Protein AF-A0A351BJ61-F1 (afdb_monomer_lite)

pLDDT: mean 75.59, std 21.4, range [28.69, 97.38]

Foldseek 3Di:
DDDDDDDDDDDDDDDDDDDDDDDDDDDDDDDDDDDDDDDQDPVNVVVVVVVVVVVVVVVVVLVVLVVVLVVQLVVCVVVVNNVSSVVSVCCNVDVPPPDLVLLQVLLCVVVVLCVVVVHDLVRLCVQLVHPDSVVSVCSNRSVDQDDLSNQQSVLVVRVVPHSLVSSLVSCCSRPVPVNVVVVVVPSVVD

Radius of gyration: 35.5 Å; chains: 1; bounding box: 108×84×50 Å

Structure (mmCIF, N/CA/C/O backbone):
data_AF-A0A351BJ61-F1
#
_entry.id   AF-A0A351BJ61-F1
#
loop_
_atom_site.group_PDB
_atom_site.id
_atom_site.type_symbol
_atom_site.label_atom_id
_atom_site.label_alt_id
_atom_site.label_comp_id
_atom_site.label_asym_id
_atom_site.label_entity_id
_atom_site.label_seq_id
_atom_site.pdbx_PDB_ins_code
_atom_site.Cartn_x
_atom_site.Cartn_y
_atom_site.Cartn_z
_atom_site.occupancy
_atom_site.B_iso_or_equiv
_atom_site.auth_seq_id
_atom_site.auth_comp_id
_atom_site.auth_asym_id
_atom_site.auth_atom_id
_atom_site.pdbx_PDB_model_num
ATOM 1 N N . MET A 1 1 ? 50.911 61.130 20.404 1.00 42.75 1 MET A N 1
ATOM 2 C CA . MET A 1 1 ? 51.548 60.152 21.311 1.00 42.75 1 MET A CA 1
ATOM 3 C C . MET A 1 1 ? 51.398 58.790 20.644 1.00 42.75 1 MET A C 1
ATOM 5 O O . MET A 1 1 ? 50.319 58.230 20.686 1.00 42.75 1 MET A O 1
ATOM 9 N N . SER A 1 2 ? 52.230 58.484 19.650 1.00 42.75 2 SER A N 1
ATOM 10 C CA . SER A 1 2 ? 53.582 57.895 19.735 1.00 42.75 2 SER A CA 1
ATOM 11 C C . SER A 1 2 ? 53.528 56.360 19.737 1.00 42.75 2 SER A C 1
ATOM 13 O O . SER A 1 2 ? 52.971 55.738 20.630 1.00 42.75 2 SER A O 1
ATOM 15 N N . THR A 1 3 ? 54.076 55.829 18.647 1.00 43.81 3 THR A N 1
ATOM 16 C CA . THR A 1 3 ? 54.194 54.461 18.107 1.00 43.81 3 THR A CA 1
ATOM 17 C C . THR A 1 3 ? 55.086 53.495 18.937 1.00 43.81 3 THR A C 1
ATOM 19 O O . THR A 1 3 ? 55.643 53.929 19.942 1.00 43.81 3 THR A O 1
ATOM 22 N N . PRO A 1 4 ? 55.195 52.192 18.554 1.00 67.00 4 PRO A N 1
ATOM 23 C CA . PRO A 1 4 ? 55.513 51.030 19.405 1.00 67.00 4 PRO A CA 1
ATOM 24 C C . PRO A 1 4 ? 57.029 50.752 19.509 1.00 67.00 4 PRO A C 1
ATOM 26 O O . PRO A 1 4 ? 57.828 51.618 19.156 1.00 67.00 4 PRO A O 1
ATOM 29 N N . PRO A 1 5 ? 57.460 49.539 19.927 1.00 54.03 5 PRO A N 1
ATOM 30 C CA . PRO A 1 5 ? 58.150 48.723 18.919 1.00 54.03 5 PRO A CA 1
ATOM 31 C C . PRO A 1 5 ? 57.991 47.192 19.020 1.00 54.03 5 PRO A C 1
ATOM 33 O O . PRO A 1 5 ? 57.540 46.615 20.005 1.00 54.03 5 PRO A O 1
ATOM 36 N N . ALA A 1 6 ? 58.419 46.578 17.918 1.00 40.06 6 ALA A N 1
ATOM 37 C CA . ALA A 1 6 ? 58.573 45.162 17.620 1.00 40.06 6 ALA A CA 1
ATOM 38 C C . ALA A 1 6 ? 59.841 44.518 18.223 1.00 40.06 6 ALA A C 1
ATOM 40 O O . ALA A 1 6 ? 60.817 45.203 18.524 1.00 40.06 6 ALA A O 1
ATOM 41 N N . SER A 1 7 ? 59.890 43.183 18.232 1.00 44.41 7 SER A N 1
ATOM 42 C CA . SER A 1 7 ? 61.130 42.390 18.140 1.00 44.41 7 SER A CA 1
ATOM 43 C C . SER A 1 7 ? 60.835 41.139 17.288 1.00 44.41 7 SER A C 1
ATOM 45 O O . SER A 1 7 ? 59.888 40.406 17.542 1.00 44.41 7 SER A O 1
ATOM 47 N N . SER A 1 8 ? 61.362 41.071 16.058 1.00 42.25 8 SER A N 1
ATOM 48 C CA . SER A 1 8 ? 62.658 40.477 15.665 1.00 42.25 8 SER A CA 1
ATOM 49 C C . SER A 1 8 ? 62.673 38.949 15.864 1.00 42.25 8 SER A C 1
ATOM 51 O O . SER A 1 8 ? 62.509 38.477 16.975 1.00 42.25 8 SER A O 1
ATOM 53 N N . GLY A 1 9 ? 62.834 38.072 14.871 1.00 31.59 9 GLY A N 1
ATOM 54 C CA . GLY A 1 9 ? 63.484 38.222 13.573 1.00 31.59 9 GLY A CA 1
ATOM 55 C C . GLY A 1 9 ? 64.785 37.404 13.508 1.00 31.59 9 GLY A C 1
ATOM 56 O O . GLY A 1 9 ? 65.841 37.911 13.853 1.00 31.59 9 GLY A O 1
ATOM 57 N N . ARG A 1 10 ? 64.694 36.186 12.941 1.00 33.16 10 ARG A N 1
ATOM 58 C CA . ARG A 1 10 ? 65.756 35.374 12.280 1.00 33.16 10 ARG A CA 1
ATOM 59 C C . ARG A 1 10 ? 66.904 34.772 13.120 1.00 33.16 10 ARG A C 1
ATOM 61 O O . ARG A 1 10 ? 67.729 35.490 13.675 1.00 33.16 10 ARG A O 1
ATOM 68 N N . ARG A 1 11 ? 67.105 33.452 12.944 1.00 38.22 11 ARG A N 1
ATOM 69 C CA . ARG A 1 11 ? 68.237 32.760 12.242 1.00 38.22 11 ARG A CA 1
ATOM 70 C C . ARG A 1 11 ? 68.184 31.252 12.601 1.00 38.22 11 ARG A C 1
ATOM 72 O O . ARG A 1 11 ? 68.104 30.943 13.775 1.00 38.22 11 ARG A O 1
ATOM 79 N N . LYS A 1 12 ? 67.945 30.290 11.693 1.00 32.72 12 LYS A N 1
ATOM 80 C CA . LYS A 1 12 ? 68.686 29.744 10.522 1.00 32.72 12 LYS A CA 1
ATOM 81 C C . LYS A 1 12 ? 69.725 28.653 10.889 1.00 32.72 12 LYS A C 1
ATOM 83 O O . LYS A 1 12 ? 70.671 28.963 11.594 1.00 32.72 12 LYS A O 1
ATOM 88 N N . ALA A 1 13 ? 69.566 27.485 10.233 1.00 28.81 13 ALA A N 1
ATOM 89 C CA . ALA A 1 13 ? 70.542 26.429 9.869 1.00 28.81 13 ALA A CA 1
ATOM 90 C C . ALA A 1 13 ? 71.178 25.604 11.013 1.00 28.81 13 ALA A C 1
ATOM 92 O O . ALA A 1 13 ? 71.688 26.164 11.967 1.00 28.81 13 ALA A O 1
ATOM 93 N N . ALA A 1 14 ? 71.033 24.274 11.055 1.00 29.16 14 ALA A N 1
ATOM 94 C CA . ALA A 1 14 ? 71.563 23.209 10.181 1.00 29.16 14 ALA A CA 1
ATOM 95 C C . ALA A 1 14 ? 72.967 22.712 10.588 1.00 29.16 14 ALA A C 1
ATOM 97 O O . ALA A 1 14 ? 73.879 23.504 10.769 1.00 29.16 14 ALA A O 1
ATOM 98 N N . ALA A 1 15 ? 73.082 21.377 10.610 1.00 29.73 15 ALA A N 1
ATOM 99 C CA . ALA A 1 15 ? 74.282 20.550 10.443 1.00 29.73 15 ALA A CA 1
ATOM 100 C C . ALA A 1 15 ? 75.413 20.626 11.499 1.00 29.73 15 ALA A C 1
ATOM 102 O O . ALA A 1 15 ? 76.226 21.537 11.500 1.00 29.73 15 ALA A O 1
ATOM 103 N N . GLY A 1 16 ? 75.533 19.548 12.285 1.00 28.69 16 GLY A N 1
ATOM 104 C CA . GLY A 1 16 ? 76.551 18.514 12.040 1.00 28.69 16 GLY A CA 1
ATOM 105 C C . GLY A 1 16 ? 77.975 18.684 12.604 1.00 28.69 16 GLY A C 1
ATOM 106 O O . GLY A 1 16 ? 78.634 19.686 12.363 1.00 28.69 16 GLY A O 1
ATOM 107 N N . SER A 1 17 ? 78.476 17.561 13.154 1.00 29.88 17 SER A N 1
ATOM 108 C CA . SER A 1 17 ? 79.890 17.196 13.419 1.00 29.88 17 SER A CA 1
ATOM 109 C C . SER A 1 17 ? 80.533 17.885 14.628 1.00 29.88 17 SER A C 1
ATOM 111 O O . SER A 1 17 ? 80.384 19.081 14.804 1.00 29.88 17 SER A O 1
ATOM 113 N N . GLY A 1 18 ? 81.285 17.266 15.537 1.00 30.00 18 GLY A N 1
ATOM 114 C CA . GLY A 1 18 ? 81.963 15.973 15.738 1.00 30.00 18 GLY A CA 1
ATOM 115 C C . GLY A 1 18 ? 82.747 16.162 17.069 1.00 30.00 18 GLY A C 1
ATOM 116 O O . GLY A 1 18 ? 82.717 17.249 17.632 1.00 30.00 18 GLY A O 1
ATOM 117 N N . ARG A 1 19 ? 83.510 15.268 17.694 1.00 32.75 19 ARG A N 1
ATOM 118 C CA . ARG A 1 19 ? 84.238 14.063 17.302 1.00 32.75 19 ARG A CA 1
ATOM 119 C C . ARG A 1 19 ? 84.975 13.597 18.573 1.00 32.75 19 ARG A C 1
ATOM 121 O O . ARG A 1 19 ? 85.552 14.454 19.232 1.00 32.75 19 ARG A O 1
ATOM 128 N N . SER A 1 20 ? 85.034 12.298 18.874 1.00 34.81 20 SER A N 1
ATOM 129 C CA . SER A 1 20 ? 86.220 11.610 19.439 1.00 34.81 20 SER A CA 1
ATOM 130 C C . SER A 1 20 ? 85.849 10.186 19.878 1.00 34.81 20 SER A C 1
ATOM 132 O O . SER A 1 20 ? 84.807 10.026 20.493 1.00 34.81 20 SER A O 1
ATOM 134 N N . ASN A 1 21 ? 86.647 9.127 19.769 1.00 32.38 21 ASN A N 1
ATOM 135 C CA . ASN A 1 21 ? 87.597 8.575 18.798 1.00 32.38 21 ASN A CA 1
ATOM 136 C C . ASN A 1 21 ? 88.024 7.222 19.420 1.00 32.38 21 ASN A C 1
ATOM 138 O O . ASN A 1 21 ? 87.979 7.087 20.641 1.00 32.38 21 ASN A O 1
ATOM 142 N N . SER A 1 22 ? 88.555 6.306 18.599 1.00 34.50 22 SER A N 1
ATOM 143 C CA . SER A 1 22 ? 89.276 5.073 18.986 1.00 34.50 22 SER A CA 1
ATOM 144 C C . SER A 1 22 ? 88.389 3.849 19.270 1.00 34.50 22 SER A C 1
ATOM 146 O O . SER A 1 22 ? 87.415 3.953 19.994 1.00 34.50 22 SER A O 1
ATOM 148 N N . ARG A 1 23 ? 88.653 2.620 18.816 1.00 31.55 23 ARG A N 1
ATOM 149 C CA . ARG A 1 23 ? 89.561 2.006 17.828 1.00 31.55 23 ARG A CA 1
ATOM 150 C C . ARG A 1 23 ? 89.196 0.507 17.874 1.00 31.55 23 ARG A C 1
ATOM 152 O O . ARG A 1 23 ? 89.264 -0.071 18.944 1.00 31.55 23 ARG A O 1
ATOM 159 N N . LYS A 1 24 ? 88.850 -0.079 16.719 1.00 33.59 24 LYS A N 1
ATOM 160 C CA . LYS A 1 24 ? 89.190 -1.448 16.262 1.00 33.59 24 LYS A CA 1
ATOM 161 C C . LYS A 1 24 ? 88.941 -2.640 17.219 1.00 33.59 24 LYS A C 1
ATOM 163 O O . LYS A 1 24 ? 89.706 -2.804 18.152 1.00 33.59 24 LYS A O 1
ATOM 168 N N . THR A 1 25 ? 88.004 -3.529 16.865 1.00 30.86 25 THR A N 1
ATOM 169 C CA . THR A 1 25 ? 88.211 -4.929 16.390 1.00 30.86 25 THR A CA 1
ATOM 170 C C . THR A 1 25 ? 86.889 -5.707 16.457 1.00 30.86 25 THR A C 1
ATOM 172 O O . THR A 1 25 ? 86.235 -5.707 17.492 1.00 30.86 25 THR A O 1
ATOM 175 N N . VAL A 1 26 ? 86.524 -6.371 15.358 1.00 37.72 26 VAL A N 1
ATOM 176 C CA . VAL A 1 26 ? 85.459 -7.396 15.270 1.00 37.72 26 VAL A CA 1
ATOM 177 C C . VAL A 1 26 ? 85.911 -8.646 16.051 1.00 37.72 26 VAL A C 1
ATOM 179 O O . VAL A 1 26 ? 87.122 -8.887 16.106 1.00 37.72 26 VAL A O 1
ATOM 182 N N . PRO A 1 27 ? 84.996 -9.421 16.658 1.00 42.19 27 PRO A N 1
ATOM 183 C CA . PRO A 1 27 ? 84.511 -10.628 15.973 1.00 42.19 27 PRO A CA 1
ATOM 184 C C . PRO A 1 27 ? 82.986 -10.842 16.073 1.00 42.19 27 PRO A C 1
ATOM 186 O O . PRO A 1 27 ? 82.315 -10.270 16.926 1.00 42.19 27 PRO A O 1
ATOM 189 N N . ASP A 1 28 ? 82.477 -11.648 15.139 1.00 45.62 28 ASP A N 1
ATOM 190 C CA . ASP A 1 28 ? 81.089 -12.089 14.962 1.00 45.62 28 ASP A CA 1
ATOM 191 C C . ASP A 1 28 ? 80.399 -12.600 16.238 1.00 45.62 28 ASP A C 1
ATOM 193 O O . ASP A 1 28 ? 80.912 -13.514 16.881 1.00 45.62 28 ASP A O 1
ATOM 197 N N . GLU A 1 29 ? 79.177 -12.121 16.514 1.00 34.75 29 GLU A N 1
ATOM 198 C CA . GLU A 1 29 ? 78.181 -12.874 17.293 1.00 34.75 29 GLU A CA 1
ATOM 199 C C . GLU A 1 29 ? 76.728 -12.435 16.975 1.00 34.75 29 GLU A C 1
ATOM 201 O O . GLU A 1 29 ? 76.278 -11.348 17.323 1.00 34.75 29 GLU A O 1
ATOM 206 N N . VAL A 1 30 ? 76.048 -13.301 16.214 1.00 41.72 30 VAL A N 1
ATOM 207 C CA . VAL A 1 30 ? 74.609 -13.647 16.122 1.00 41.72 30 VAL A CA 1
ATOM 208 C C . VAL A 1 30 ? 73.532 -12.601 16.501 1.00 41.72 30 VAL A C 1
ATOM 210 O O . VAL A 1 30 ? 73.342 -12.229 17.655 1.00 41.72 30 VAL A O 1
ATOM 213 N N . ALA A 1 31 ? 72.703 -12.245 15.509 1.00 40.44 31 ALA A N 1
ATOM 214 C CA . ALA A 1 31 ? 71.472 -11.457 15.646 1.00 40.44 31 ALA A CA 1
ATOM 215 C C . ALA A 1 31 ? 70.294 -12.247 16.278 1.00 40.44 31 ALA A C 1
ATOM 217 O O . ALA A 1 31 ? 70.170 -13.448 16.028 1.00 40.44 31 ALA A O 1
ATOM 218 N N . PRO A 1 32 ? 69.369 -11.596 17.019 1.00 44.78 32 PRO A N 1
ATOM 219 C CA . PRO A 1 32 ? 68.154 -12.233 17.528 1.00 44.7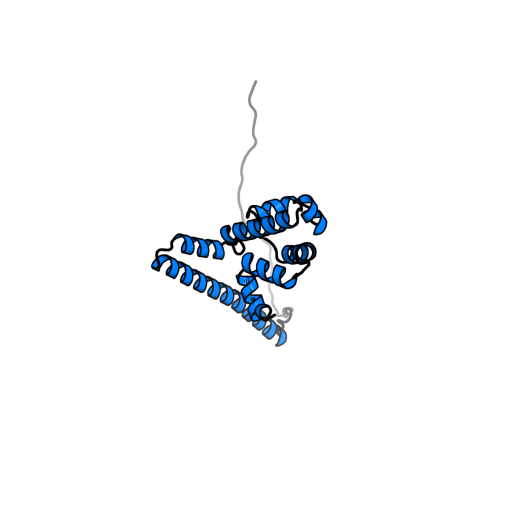8 32 PRO A CA 1
ATOM 220 C C . PRO A 1 32 ? 67.054 -12.320 16.452 1.00 44.78 32 PRO A C 1
ATOM 222 O O . PRO A 1 32 ? 66.824 -11.382 15.688 1.00 44.78 32 PRO A O 1
ATOM 225 N N . ALA A 1 33 ? 66.374 -13.467 16.403 1.00 39.88 33 ALA A N 1
ATOM 226 C CA . ALA A 1 33 ? 65.361 -13.829 15.413 1.00 39.88 33 ALA A CA 1
ATOM 227 C C . ALA A 1 33 ? 64.023 -13.072 15.569 1.00 39.88 33 ALA A C 1
ATOM 229 O O . ALA A 1 33 ? 63.528 -12.858 16.675 1.00 39.88 33 ALA A O 1
ATOM 230 N N . ALA A 1 34 ? 63.428 -12.717 14.425 1.00 46.19 34 ALA A N 1
ATOM 231 C CA . ALA A 1 34 ? 62.073 -12.184 14.257 1.00 46.19 34 ALA A CA 1
ATOM 232 C C . ALA A 1 34 ? 60.983 -13.268 14.481 1.00 46.19 34 ALA A C 1
ATOM 234 O O . ALA A 1 34 ? 61.283 -14.455 14.338 1.00 46.19 34 ALA A O 1
ATOM 235 N N . PRO A 1 35 ? 59.721 -12.904 14.805 1.00 55.72 35 PRO A N 1
ATOM 236 C CA . PRO A 1 35 ? 58.651 -13.880 15.034 1.00 55.72 35 PRO A CA 1
ATOM 237 C C . PRO A 1 35 ? 58.227 -14.598 13.734 1.00 55.72 35 PRO A C 1
ATOM 239 O O . PRO A 1 35 ? 58.355 -14.024 12.649 1.00 55.72 35 PRO A O 1
ATOM 242 N N . PRO A 1 36 ? 57.712 -15.842 13.815 1.00 50.78 36 PRO A N 1
ATOM 243 C CA . PRO A 1 36 ? 57.443 -16.666 12.642 1.00 50.78 36 PRO A CA 1
ATOM 244 C C . PRO A 1 36 ? 56.204 -16.192 11.875 1.00 50.78 36 PRO A C 1
ATOM 246 O O . PRO A 1 36 ? 55.119 -16.014 12.434 1.00 50.78 36 PRO A O 1
ATOM 249 N N . VAL A 1 37 ? 56.368 -16.047 10.562 1.00 56.50 37 VAL A N 1
ATOM 250 C CA . VAL A 1 37 ? 55.280 -15.897 9.593 1.00 56.50 37 VAL A CA 1
ATOM 251 C C . VAL A 1 37 ? 54.475 -17.198 9.613 1.00 56.50 37 VAL A C 1
ATOM 253 O O . VAL A 1 37 ? 54.964 -18.236 9.181 1.00 56.50 37 VAL A O 1
ATOM 256 N N . SER A 1 38 ? 53.270 -17.163 10.180 1.00 55.88 38 SER A N 1
ATOM 257 C CA . SER A 1 38 ? 52.358 -18.310 10.162 1.00 55.88 38 SER A CA 1
ATOM 258 C C . SER A 1 38 ? 51.722 -18.409 8.778 1.00 55.88 38 SER A C 1
ATOM 260 O O . SER A 1 38 ? 51.092 -17.455 8.319 1.00 55.88 38 SER A O 1
ATOM 262 N N . GLU A 1 39 ? 51.918 -19.538 8.099 1.00 60.62 39 GLU A N 1
ATOM 263 C CA . GLU A 1 39 ? 51.254 -19.832 6.829 1.00 60.62 39 GLU A CA 1
ATOM 264 C C . GLU A 1 39 ? 49.731 -19.877 7.041 1.00 60.62 39 GLU A C 1
ATOM 266 O O . GLU A 1 39 ? 49.270 -20.470 8.022 1.00 60.62 39 GLU A O 1
ATOM 271 N N . PRO A 1 40 ? 48.928 -19.245 6.166 1.00 62.44 40 PRO A N 1
ATOM 272 C CA . PRO A 1 40 ? 47.480 -19.244 6.313 1.00 62.44 40 PRO A CA 1
ATOM 273 C C . PRO A 1 40 ? 46.953 -20.675 6.193 1.00 62.44 40 PRO A C 1
ATOM 275 O O . PRO A 1 40 ? 47.213 -21.367 5.207 1.00 62.44 40 PRO A O 1
ATOM 278 N N . GLY A 1 41 ? 46.205 -21.123 7.201 1.00 77.25 41 GLY A N 1
ATOM 279 C CA . GLY A 1 41 ? 45.623 -22.459 7.201 1.00 77.25 41 GLY A CA 1
ATOM 280 C C . GLY A 1 41 ? 44.565 -22.612 6.107 1.00 77.25 41 GLY A C 1
ATOM 281 O O . GLY A 1 41 ? 43.996 -21.637 5.615 1.00 77.25 41 GLY A O 1
ATOM 282 N N . ILE A 1 42 ? 44.224 -23.857 5.765 1.00 74.62 42 ILE A N 1
ATOM 283 C CA . ILE A 1 42 ? 43.174 -24.186 4.780 1.00 74.62 42 ILE A CA 1
ATOM 284 C C . ILE A 1 42 ? 41.860 -23.448 5.100 1.00 74.62 42 ILE A C 1
ATOM 286 O O . ILE A 1 42 ? 41.167 -22.979 4.202 1.00 74.62 42 ILE A O 1
ATOM 290 N N . VAL A 1 43 ? 41.542 -23.276 6.385 1.00 74.19 43 VAL A N 1
ATOM 291 C CA . VAL A 1 43 ? 40.353 -22.543 6.846 1.00 74.19 43 VAL A CA 1
ATOM 292 C C . VAL A 1 43 ? 40.433 -21.045 6.524 1.00 74.19 43 VAL A C 1
ATOM 294 O O . VAL A 1 43 ? 39.427 -20.458 6.121 1.00 74.19 43 VAL A O 1
ATOM 297 N N . ASP A 1 44 ? 41.611 -20.429 6.631 1.00 78.88 44 ASP A N 1
ATOM 298 C CA . ASP A 1 44 ? 41.821 -19.017 6.289 1.00 78.88 44 ASP A CA 1
ATOM 299 C C . ASP A 1 44 ? 41.757 -18.799 4.778 1.00 78.88 44 ASP A C 1
ATOM 301 O O . ASP A 1 44 ? 41.173 -17.821 4.308 1.00 78.88 44 ASP A O 1
ATOM 305 N N . GLN A 1 45 ? 42.266 -19.757 4.002 1.00 77.62 45 GLN A N 1
ATOM 306 C CA . GLN A 1 45 ? 42.159 -19.741 2.547 1.00 77.62 45 GLN A CA 1
ATOM 307 C C . GLN A 1 45 ? 40.709 -19.914 2.079 1.00 77.62 45 GLN A C 1
ATOM 309 O O . GLN A 1 45 ? 40.260 -19.181 1.198 1.00 77.62 45 GLN A O 1
ATOM 314 N N . VAL A 1 46 ? 39.950 -20.823 2.697 1.00 77.12 46 VAL A N 1
ATOM 315 C CA . VAL A 1 46 ? 38.520 -21.018 2.410 1.00 77.12 46 VAL A CA 1
ATOM 316 C C . VAL A 1 46 ? 37.711 -19.782 2.808 1.00 77.12 46 VAL A C 1
ATOM 318 O O . VAL A 1 46 ? 36.860 -19.343 2.037 1.00 77.12 46 VAL A O 1
ATOM 321 N N . ARG A 1 47 ? 38.009 -19.150 3.952 1.00 79.94 47 ARG A N 1
ATOM 322 C CA . ARG A 1 47 ? 37.386 -17.882 4.371 1.00 79.94 47 ARG A CA 1
ATOM 323 C C . ARG A 1 47 ? 37.703 -16.744 3.401 1.00 79.94 47 ARG A C 1
ATOM 325 O O . ARG A 1 47 ? 36.805 -15.983 3.046 1.00 79.94 47 ARG A O 1
ATOM 332 N N . ALA A 1 48 ? 38.947 -16.645 2.938 1.00 78.19 48 ALA A N 1
ATOM 333 C CA . ALA A 1 48 ? 39.349 -15.662 1.938 1.00 78.19 48 ALA A CA 1
ATOM 334 C C . ALA A 1 48 ? 38.668 -15.916 0.582 1.00 78.19 48 ALA A C 1
ATOM 336 O O . ALA A 1 48 ? 38.232 -14.970 -0.075 1.00 78.19 48 ALA A O 1
ATOM 337 N N . MET A 1 49 ? 38.516 -17.181 0.174 1.00 73.88 49 MET A N 1
ATOM 338 C CA . MET A 1 49 ? 37.770 -17.542 -1.034 1.00 73.88 49 MET A CA 1
ATOM 339 C C . MET A 1 49 ? 36.281 -17.217 -0.908 1.00 73.88 49 MET A C 1
ATOM 341 O O . MET A 1 49 ? 35.700 -16.678 -1.847 1.00 73.88 49 MET A O 1
ATOM 345 N N . ALA A 1 50 ? 35.676 -17.496 0.247 1.00 73.00 50 ALA A N 1
ATOM 346 C CA . ALA A 1 50 ? 34.281 -17.174 0.522 1.00 73.00 50 ALA A CA 1
ATOM 347 C C . ALA A 1 50 ? 34.040 -15.658 0.504 1.00 73.00 50 ALA A C 1
ATOM 349 O O . ALA A 1 50 ? 33.080 -15.209 -0.115 1.00 73.00 50 ALA A O 1
ATOM 350 N N . GLY A 1 51 ? 34.941 -14.865 1.095 1.00 67.69 51 GLY A N 1
ATOM 351 C CA . GLY A 1 51 ? 34.887 -13.401 1.025 1.00 67.69 51 GLY A CA 1
ATOM 352 C C . GLY A 1 51 ? 34.932 -12.888 -0.417 1.00 67.69 51 GLY A C 1
ATOM 353 O O . GLY A 1 51 ? 34.083 -12.099 -0.816 1.00 67.69 51 GLY A O 1
ATOM 354 N N . ARG A 1 52 ? 35.842 -13.425 -1.241 1.00 68.06 52 ARG A N 1
ATOM 355 C CA . ARG A 1 52 ? 35.943 -13.055 -2.664 1.00 68.06 52 ARG A CA 1
ATOM 356 C C . ARG A 1 52 ? 34.718 -13.469 -3.481 1.00 68.06 52 ARG A C 1
ATOM 358 O O . ARG A 1 52 ? 34.300 -12.721 -4.356 1.00 68.06 52 ARG A O 1
ATOM 365 N N . LEU A 1 53 ? 34.136 -14.637 -3.209 1.00 54.88 53 LEU A N 1
ATOM 366 C CA . LEU A 1 53 ? 32.897 -15.092 -3.854 1.00 54.88 53 LEU A CA 1
ATOM 367 C C . LEU A 1 53 ? 31.694 -14.225 -3.464 1.00 54.88 53 LEU A C 1
ATOM 369 O O . LEU A 1 53 ? 30.862 -13.925 -4.316 1.00 54.88 53 LEU A O 1
ATOM 373 N N . LEU A 1 54 ? 31.619 -13.784 -2.208 1.00 62.62 54 LEU A N 1
ATOM 374 C CA . LEU A 1 54 ? 30.582 -12.865 -1.743 1.00 62.62 54 LEU A CA 1
ATOM 375 C C . LEU A 1 54 ? 30.741 -11.467 -2.366 1.00 62.62 54 LEU A C 1
ATOM 377 O O . LEU A 1 54 ? 29.743 -10.904 -2.819 1.00 62.62 54 LEU A O 1
ATOM 381 N N . ASP A 1 55 ? 31.969 -10.960 -2.506 1.00 59.47 55 ASP A N 1
ATOM 382 C CA . ASP A 1 55 ? 32.261 -9.703 -3.217 1.00 59.47 55 ASP A CA 1
ATOM 383 C C . ASP A 1 55 ? 31.954 -9.788 -4.722 1.00 59.47 55 ASP A C 1
ATOM 385 O O . ASP A 1 55 ? 31.420 -8.855 -5.323 1.00 59.47 55 ASP A O 1
ATOM 389 N N . LEU A 1 56 ? 32.224 -10.934 -5.350 1.00 55.50 56 LEU A N 1
ATOM 390 C CA . LEU A 1 56 ? 31.830 -11.194 -6.737 1.00 55.50 56 LEU A CA 1
ATOM 391 C C . LEU A 1 56 ? 30.307 -11.289 -6.889 1.00 55.50 56 LEU A C 1
ATOM 393 O O . LEU A 1 56 ? 29.773 -10.848 -7.908 1.00 55.50 56 LEU A O 1
ATOM 397 N N . SER A 1 57 ? 29.598 -11.822 -5.889 1.00 52.78 57 SER A N 1
ATOM 398 C CA . SER A 1 57 ? 28.133 -11.924 -5.898 1.00 52.78 57 SER A CA 1
ATOM 399 C C . SER A 1 57 ? 27.452 -10.556 -5.784 1.00 52.78 57 SER A C 1
ATOM 401 O O . SER A 1 57 ? 26.484 -10.283 -6.492 1.00 52.78 57 SER A O 1
ATOM 403 N N . SER A 1 58 ? 27.992 -9.648 -4.967 1.00 53.41 58 SER A N 1
ATOM 404 C CA . SER A 1 58 ? 27.453 -8.292 -4.843 1.00 53.41 58 SER A CA 1
ATOM 405 C C . SER A 1 58 ? 27.701 -7.483 -6.122 1.00 53.41 58 SER A C 1
ATOM 407 O O . SER A 1 58 ? 26.788 -6.820 -6.616 1.00 53.41 58 SER A O 1
ATOM 409 N N . ALA A 1 59 ? 28.879 -7.625 -6.740 1.00 52.91 59 ALA A N 1
ATOM 410 C CA . ALA A 1 59 ? 29.198 -6.984 -8.015 1.00 52.91 59 ALA A CA 1
ATOM 411 C C . ALA A 1 59 ? 28.370 -7.531 -9.196 1.00 52.91 59 ALA A C 1
ATOM 413 O O . ALA A 1 59 ? 27.925 -6.755 -10.043 1.00 52.91 59 ALA A O 1
ATOM 414 N N . THR A 1 60 ? 28.106 -8.842 -9.252 1.00 55.12 60 THR A N 1
ATOM 415 C CA . THR A 1 60 ? 27.283 -9.449 -10.321 1.00 55.12 60 THR A CA 1
ATOM 416 C C . THR A 1 60 ? 25.804 -9.097 -10.202 1.00 55.12 60 THR A C 1
ATOM 418 O O . THR A 1 60 ? 25.163 -8.838 -11.221 1.00 55.12 60 THR A O 1
ATOM 421 N N . VAL A 1 61 ? 25.257 -9.001 -8.987 1.00 57.91 61 VAL A N 1
ATOM 422 C CA . VAL A 1 61 ? 23.869 -8.553 -8.777 1.00 57.91 61 VAL A CA 1
ATOM 423 C C . VAL A 1 61 ? 23.694 -7.082 -9.178 1.00 57.91 61 VAL A C 1
ATOM 425 O O . VAL A 1 61 ? 22.705 -6.730 -9.825 1.00 57.91 61 VAL A O 1
ATOM 428 N N . VAL A 1 62 ? 24.668 -6.223 -8.855 1.00 60.59 62 VAL A N 1
ATOM 429 C CA . VAL A 1 62 ? 24.652 -4.801 -9.241 1.00 60.59 62 VAL A CA 1
ATOM 430 C C . VAL A 1 62 ? 24.823 -4.630 -10.756 1.00 60.59 62 VAL A C 1
ATOM 432 O O . VAL A 1 62 ? 24.056 -3.891 -11.374 1.00 60.59 62 VAL A O 1
ATOM 435 N N . ALA A 1 63 ? 25.758 -5.355 -11.378 1.00 62.22 63 ALA A N 1
ATOM 436 C CA . ALA A 1 63 ? 25.960 -5.323 -12.828 1.00 62.22 63 ALA A CA 1
ATOM 437 C C . ALA A 1 63 ? 24.735 -5.846 -13.603 1.00 62.22 63 ALA A C 1
ATOM 439 O O . ALA A 1 63 ? 24.338 -5.252 -14.607 1.00 62.22 63 ALA A O 1
ATOM 440 N N . GLY A 1 64 ? 24.091 -6.909 -13.109 1.00 69.50 64 GLY A N 1
ATOM 441 C CA . GLY A 1 64 ? 22.870 -7.459 -13.700 1.00 69.50 64 GLY A CA 1
ATOM 442 C C . GLY A 1 64 ? 21.708 -6.464 -13.683 1.00 69.50 64 GLY A C 1
ATOM 443 O O . GLY A 1 64 ? 21.037 -6.280 -14.699 1.00 69.50 64 GLY A O 1
ATOM 444 N N . ARG A 1 65 ? 21.511 -5.751 -12.565 1.00 69.25 65 ARG A N 1
ATOM 445 C CA . ARG A 1 65 ? 20.489 -4.697 -12.476 1.00 69.25 65 ARG A CA 1
ATOM 446 C C . ARG A 1 65 ? 20.784 -3.511 -13.389 1.00 69.25 65 ARG A C 1
ATOM 448 O O . ARG A 1 65 ? 19.870 -3.040 -14.058 1.00 69.25 65 ARG A O 1
ATOM 455 N N . ALA A 1 66 ? 22.036 -3.060 -13.465 1.00 74.12 66 ALA A N 1
ATOM 456 C CA . ALA A 1 66 ? 22.416 -1.947 -14.336 1.00 74.12 66 ALA A CA 1
ATOM 457 C C . ALA A 1 66 ? 22.142 -2.253 -15.821 1.00 74.12 66 ALA A C 1
ATOM 459 O O . ALA A 1 66 ? 21.567 -1.424 -16.529 1.00 74.12 66 ALA A O 1
ATOM 460 N N . LEU A 1 67 ? 22.482 -3.464 -16.278 1.00 79.62 67 LEU A N 1
ATOM 461 C CA . LEU A 1 67 ? 22.193 -3.919 -17.642 1.00 79.62 67 LEU A CA 1
ATOM 462 C C . LEU A 1 67 ? 20.687 -4.014 -17.913 1.00 79.62 67 LEU A C 1
ATOM 464 O O . LEU A 1 67 ? 20.222 -3.610 -18.980 1.00 79.62 67 LEU A O 1
ATOM 468 N N . GLN A 1 68 ? 19.913 -4.504 -16.944 1.00 80.19 68 GLN A N 1
ATOM 469 C CA . GLN A 1 68 ? 18.463 -4.612 -17.077 1.00 80.19 68 GLN A CA 1
ATOM 470 C C . GLN A 1 68 ? 17.792 -3.233 -17.176 1.00 80.19 68 GLN A C 1
ATOM 472 O O . GLN A 1 68 ? 16.949 -3.034 -18.051 1.00 80.19 68 GLN A O 1
ATOM 477 N N . THR A 1 69 ? 18.195 -2.267 -16.344 1.00 85.25 69 THR A N 1
ATOM 478 C CA . THR A 1 69 ? 17.711 -0.879 -16.426 1.00 85.25 69 THR A CA 1
ATOM 479 C C . THR A 1 69 ? 18.056 -0.257 -17.776 1.00 85.25 69 THR A C 1
ATOM 481 O O . THR A 1 69 ? 17.175 0.293 -18.434 1.00 85.25 69 THR A O 1
ATOM 484 N N . ALA A 1 70 ? 19.307 -0.384 -18.231 1.00 85.69 70 ALA A N 1
ATOM 485 C CA . ALA A 1 70 ? 19.731 0.157 -19.521 1.00 85.69 70 ALA A CA 1
ATOM 486 C C . ALA A 1 70 ? 18.904 -0.419 -20.687 1.00 85.69 70 ALA A C 1
ATOM 488 O O . ALA A 1 70 ? 18.490 0.324 -21.577 1.00 85.69 70 ALA A O 1
ATOM 489 N N . GLY A 1 71 ? 18.597 -1.721 -20.647 1.00 88.75 71 GLY A N 1
ATOM 490 C CA . GLY A 1 71 ? 17.742 -2.374 -21.639 1.00 88.75 71 GLY A CA 1
ATOM 491 C C . GLY A 1 71 ? 16.310 -1.830 -21.664 1.00 88.75 71 GLY A C 1
ATOM 492 O O . GLY A 1 71 ? 15.764 -1.590 -22.740 1.00 88.75 71 GLY A O 1
ATOM 493 N N . LYS A 1 72 ? 15.704 -1.588 -20.495 1.00 86.69 72 LYS A N 1
ATOM 494 C CA . LYS A 1 72 ? 14.349 -1.021 -20.403 1.00 86.69 72 LYS A CA 1
ATOM 495 C C . LYS A 1 72 ? 14.282 0.432 -20.872 1.00 86.69 72 LYS A C 1
ATOM 497 O O . LYS A 1 72 ? 13.394 0.774 -21.645 1.00 86.69 72 LYS A O 1
ATOM 502 N N . VAL A 1 73 ? 15.244 1.259 -20.457 1.00 90.25 73 VAL A N 1
ATOM 503 C CA . VAL A 1 73 ? 15.359 2.661 -20.893 1.00 90.25 73 VAL A CA 1
ATOM 504 C C . VAL A 1 73 ? 15.528 2.733 -22.410 1.00 90.25 73 VAL A C 1
ATOM 506 O O . VAL A 1 73 ? 14.817 3.483 -23.074 1.00 90.25 73 VAL A O 1
ATOM 509 N N . GLY A 1 74 ? 16.423 1.914 -22.973 1.00 89.38 74 GLY A N 1
ATOM 510 C CA . GLY A 1 74 ? 16.642 1.852 -24.418 1.00 89.38 74 GLY A CA 1
ATOM 511 C C . GLY A 1 74 ? 15.380 1.468 -25.194 1.00 89.38 74 GLY A C 1
ATOM 512 O O . GLY A 1 74 ? 15.076 2.094 -26.207 1.00 89.38 74 GLY A O 1
ATOM 513 N N . ARG A 1 75 ? 14.612 0.492 -24.694 1.00 90.88 75 ARG A N 1
ATOM 514 C CA . ARG A 1 75 ? 13.346 0.068 -25.307 1.00 90.88 75 ARG A CA 1
ATOM 515 C C . ARG A 1 75 ? 12.285 1.171 -25.265 1.00 90.88 75 ARG A C 1
ATOM 517 O O . ARG A 1 75 ? 11.726 1.499 -26.305 1.00 90.88 75 ARG A O 1
ATOM 524 N N . ALA A 1 76 ? 12.075 1.791 -24.104 1.00 89.12 76 ALA A N 1
ATOM 525 C CA . ALA A 1 76 ? 11.101 2.871 -23.948 1.00 89.12 76 ALA A CA 1
ATOM 526 C C . ALA A 1 76 ? 11.411 4.071 -24.864 1.00 89.12 76 ALA A C 1
ATOM 528 O O . ALA A 1 76 ? 10.505 4.665 -25.443 1.00 89.12 76 ALA A O 1
ATOM 529 N N . LEU A 1 77 ? 12.692 4.400 -25.066 1.00 91.62 77 LEU A N 1
ATOM 530 C CA . LEU A 1 77 ? 13.096 5.445 -26.012 1.00 91.62 77 LEU A CA 1
ATOM 531 C C . LEU A 1 77 ? 12.849 5.052 -27.475 1.00 91.62 77 LEU A C 1
ATOM 533 O O . LEU A 1 77 ? 12.386 5.889 -28.246 1.00 91.62 77 LEU A O 1
ATOM 537 N N . GLN A 1 78 ? 13.125 3.800 -27.859 1.00 92.00 78 GLN A N 1
ATOM 538 C CA . GLN A 1 78 ? 12.840 3.303 -29.213 1.00 92.00 78 GLN A CA 1
ATOM 539 C C . GLN A 1 78 ? 11.339 3.295 -29.530 1.00 92.00 78 GLN A C 1
ATOM 541 O O . GLN A 1 78 ? 10.954 3.573 -30.661 1.00 92.00 78 GLN A O 1
ATOM 546 N N . GLU A 1 79 ? 10.501 3.013 -28.533 1.00 92.62 79 GLU A N 1
ATOM 547 C CA . GLU A 1 79 ? 9.039 2.992 -28.653 1.00 92.62 79 GLU A CA 1
ATOM 548 C C . GLU A 1 79 ? 8.409 4.400 -28.576 1.00 92.62 79 GLU A C 1
ATOM 550 O O . GLU A 1 79 ? 7.208 4.553 -28.780 1.00 92.62 79 GLU A O 1
ATOM 555 N N . GLY A 1 80 ? 9.206 5.452 -28.340 1.00 90.94 80 GLY A N 1
ATOM 556 C CA . GLY A 1 80 ? 8.715 6.833 -28.270 1.00 90.94 80 GLY A CA 1
ATOM 557 C C . GLY A 1 80 ? 8.055 7.198 -26.935 1.00 90.94 80 GLY A C 1
ATOM 558 O O . GLY A 1 80 ? 7.270 8.144 -26.879 1.00 90.94 80 GLY A O 1
ATOM 559 N N . HIS A 1 81 ? 8.392 6.488 -25.855 1.00 91.38 81 HIS A N 1
ATOM 560 C CA . HIS A 1 81 ? 7.895 6.697 -24.493 1.00 91.38 81 HIS A CA 1
ATOM 561 C C . HIS A 1 81 ? 8.973 7.321 -23.577 1.00 91.38 81 HIS A C 1
ATOM 563 O O . HIS A 1 81 ? 9.509 6.665 -22.678 1.00 91.38 81 HIS A O 1
ATOM 569 N N . PRO A 1 82 ? 9.325 8.611 -23.756 1.00 85.44 82 PRO A N 1
ATOM 570 C CA . PRO A 1 82 ? 10.416 9.246 -23.011 1.00 85.44 82 PRO A CA 1
AT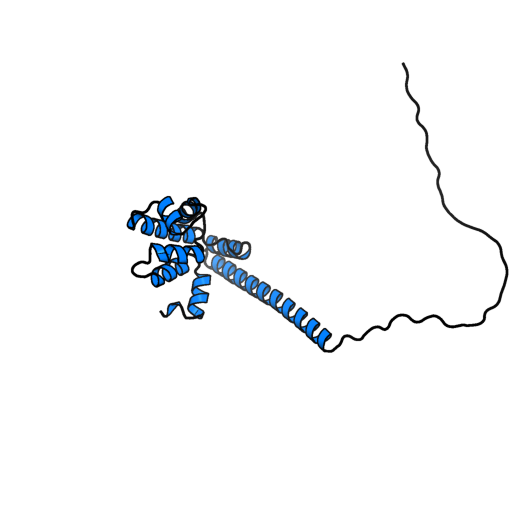OM 571 C C . PRO A 1 82 ? 10.139 9.376 -21.504 1.00 85.44 82 PRO A C 1
ATOM 573 O O . PRO A 1 82 ? 11.076 9.385 -20.707 1.00 85.44 82 PRO A O 1
ATOM 576 N N . ILE A 1 83 ? 8.866 9.450 -21.101 1.00 83.44 83 ILE A N 1
ATOM 577 C CA . ILE A 1 83 ? 8.462 9.511 -19.687 1.00 83.44 83 ILE A CA 1
ATOM 578 C C . ILE A 1 83 ? 8.722 8.174 -18.979 1.00 83.44 83 ILE A C 1
ATOM 580 O O . ILE A 1 83 ? 9.203 8.159 -17.844 1.00 83.44 83 ILE A O 1
ATOM 584 N N . ASP A 1 84 ? 8.490 7.055 -19.662 1.00 81.00 84 ASP A N 1
ATOM 585 C CA . ASP A 1 84 ? 8.732 5.719 -19.109 1.00 81.00 84 ASP A CA 1
ATOM 586 C C . ASP A 1 84 ? 10.236 5.449 -18.980 1.00 81.00 84 ASP A C 1
ATOM 588 O O . ASP A 1 84 ? 10.704 4.955 -17.952 1.00 81.00 84 ASP A O 1
ATOM 592 N N . ALA A 1 85 ? 11.022 5.886 -19.970 1.00 85.44 85 ALA A N 1
ATOM 593 C CA . ALA A 1 85 ? 12.482 5.852 -19.916 1.00 85.44 85 ALA A CA 1
ATOM 594 C C . ALA A 1 85 ? 13.033 6.643 -18.716 1.00 85.44 85 ALA A C 1
ATOM 596 O O . ALA A 1 85 ? 13.893 6.150 -17.983 1.00 85.44 85 ALA A O 1
ATOM 597 N N . ALA A 1 86 ? 12.516 7.853 -18.478 1.00 82.00 86 ALA A N 1
ATOM 598 C CA . ALA A 1 86 ? 12.906 8.663 -17.326 1.00 82.00 86 ALA A CA 1
ATOM 599 C C . ALA A 1 86 ? 12.527 7.986 -15.999 1.00 82.00 86 ALA A C 1
ATOM 601 O O . ALA A 1 86 ? 13.316 7.987 -15.053 1.00 82.00 86 ALA A O 1
ATOM 602 N N . SER A 1 87 ? 11.355 7.352 -15.947 1.00 80.06 87 SER A N 1
ATOM 603 C CA . SER A 1 87 ? 10.869 6.647 -14.758 1.00 80.06 87 SER A CA 1
ATOM 604 C C . SER A 1 87 ? 11.756 5.453 -14.390 1.00 80.06 87 SER A C 1
ATOM 606 O O . SER A 1 87 ? 12.072 5.273 -13.216 1.00 80.06 87 SER A O 1
ATOM 608 N N . GLU A 1 88 ? 12.236 4.677 -15.366 1.00 83.31 88 GLU A N 1
ATOM 609 C CA . GLU A 1 88 ? 13.167 3.561 -15.122 1.00 83.31 88 GLU A CA 1
ATOM 610 C C . GLU A 1 88 ? 14.530 4.037 -14.589 1.00 83.31 88 GLU A C 1
ATOM 612 O O . GLU A 1 88 ? 15.101 3.402 -13.698 1.00 83.31 88 GLU A O 1
ATOM 617 N N . VAL A 1 89 ? 15.031 5.189 -15.054 1.00 83.25 89 VAL A N 1
ATOM 618 C CA . VAL A 1 89 ? 16.249 5.806 -14.495 1.00 83.25 89 VAL A CA 1
ATOM 619 C C . VAL A 1 89 ? 16.020 6.239 -13.050 1.00 83.25 89 VAL A C 1
ATOM 621 O O . VAL A 1 89 ? 16.825 5.908 -12.180 1.00 83.25 89 VAL A O 1
ATOM 624 N N . VAL A 1 90 ? 14.911 6.931 -12.769 1.00 78.62 90 VAL A N 1
ATOM 625 C CA . VAL A 1 90 ? 14.558 7.348 -11.402 1.00 78.62 90 VAL A CA 1
ATOM 626 C C . VAL A 1 90 ? 14.459 6.133 -10.484 1.00 78.62 90 VAL A C 1
ATOM 628 O O . VAL A 1 90 ? 15.040 6.141 -9.404 1.00 78.62 90 VAL A O 1
ATOM 631 N N . ARG A 1 91 ? 13.810 5.055 -10.931 1.00 73.50 91 ARG A N 1
ATOM 632 C CA . ARG A 1 91 ? 13.648 3.815 -10.161 1.00 73.50 91 ARG A CA 1
ATOM 633 C C . ARG A 1 91 ? 14.978 3.107 -9.885 1.00 73.50 91 ARG A C 1
ATOM 635 O O . ARG A 1 91 ? 15.130 2.479 -8.839 1.00 73.50 91 ARG A O 1
ATOM 642 N N . ALA A 1 92 ? 15.937 3.216 -10.804 1.00 77.75 92 ALA A N 1
ATOM 643 C CA . ALA A 1 92 ? 17.275 2.652 -10.650 1.00 77.75 92 ALA A CA 1
ATOM 644 C C . ALA A 1 92 ? 18.178 3.478 -9.723 1.00 77.75 92 ALA A C 1
ATOM 646 O O . ALA A 1 92 ? 18.980 2.905 -8.988 1.00 77.75 92 ALA A O 1
ATOM 647 N N . VAL A 1 93 ? 18.046 4.807 -9.748 1.00 73.56 93 VAL A N 1
ATOM 648 C CA . VAL A 1 93 ? 18.828 5.727 -8.904 1.00 73.56 93 VAL A CA 1
ATOM 649 C C . VAL A 1 93 ? 18.244 5.825 -7.492 1.00 73.56 93 VAL A C 1
ATOM 651 O O . VAL A 1 93 ? 18.986 5.934 -6.519 1.00 73.56 93 VAL A O 1
ATOM 654 N N . LEU A 1 94 ? 16.920 5.753 -7.372 1.00 66.88 94 LEU A N 1
ATOM 655 C CA . LEU A 1 94 ? 16.169 5.846 -6.124 1.00 66.88 94 LEU A CA 1
ATOM 656 C C . LEU A 1 94 ? 15.316 4.583 -5.933 1.00 66.88 94 LEU A C 1
ATOM 658 O O . LEU A 1 94 ? 14.095 4.614 -6.130 1.00 66.88 94 LEU A O 1
ATOM 662 N N . PRO A 1 95 ? 15.936 3.457 -5.536 1.00 57.34 95 PRO A N 1
ATOM 663 C CA . PRO A 1 95 ? 15.195 2.251 -5.202 1.00 57.34 95 PRO A CA 1
ATOM 664 C C . PRO A 1 95 ? 14.223 2.556 -4.051 1.00 57.34 95 PRO A C 1
ATOM 666 O O . PRO A 1 95 ? 14.640 2.805 -2.924 1.00 57.34 95 PRO A O 1
ATOM 669 N N . GLY A 1 96 ? 12.921 2.567 -4.350 1.00 55.50 96 GLY A N 1
ATOM 670 C CA . GLY A 1 96 ? 11.856 2.847 -3.378 1.00 55.50 96 GLY A CA 1
ATOM 671 C C . GLY A 1 96 ? 10.990 4.073 -3.679 1.00 55.50 96 GLY A C 1
ATOM 672 O O . GLY A 1 96 ? 9.927 4.203 -3.072 1.00 55.50 96 GLY A O 1
ATOM 673 N N . VAL A 1 97 ? 11.361 4.924 -4.645 1.00 59.44 97 VAL A N 1
ATOM 674 C CA . VAL A 1 97 ? 10.418 5.899 -5.222 1.00 59.44 97 VAL A CA 1
ATOM 675 C C . VAL A 1 97 ? 9.495 5.110 -6.148 1.00 59.44 97 VAL A C 1
ATOM 677 O O . VAL A 1 97 ? 9.811 4.835 -7.304 1.00 59.44 97 VAL A O 1
ATOM 680 N N . GLY A 1 98 ? 8.407 4.599 -5.577 1.00 62.34 98 GLY A N 1
ATOM 681 C CA . GLY A 1 98 ? 7.362 3.906 -6.320 1.00 62.34 98 GLY A CA 1
ATOM 682 C C . GLY A 1 98 ? 6.699 4.837 -7.333 1.00 62.34 98 GLY A C 1
ATOM 683 O O . GLY A 1 98 ? 6.838 6.056 -7.260 1.00 62.34 98 GLY A O 1
ATOM 684 N N . ASP A 1 99 ? 5.972 4.248 -8.281 1.00 71.56 99 ASP A N 1
ATOM 685 C CA . ASP A 1 99 ? 5.112 4.996 -9.197 1.00 71.56 99 ASP A CA 1
ATOM 686 C C . ASP A 1 99 ? 4.116 5.822 -8.362 1.00 71.56 99 ASP A C 1
ATOM 688 O O . ASP A 1 99 ? 3.205 5.277 -7.733 1.00 71.56 99 ASP A O 1
ATOM 692 N N . THR A 1 100 ? 4.310 7.141 -8.310 1.00 79.19 100 THR A N 1
ATOM 693 C CA . THR A 1 100 ? 3.465 8.056 -7.528 1.00 79.19 100 THR A CA 1
ATOM 694 C C . THR A 1 100 ? 2.012 7.998 -7.996 1.00 79.19 100 THR A C 1
ATOM 696 O O . THR A 1 100 ? 1.094 8.166 -7.191 1.00 79.19 100 THR A O 1
ATOM 699 N N . ALA A 1 101 ? 1.775 7.654 -9.267 1.00 82.94 101 ALA A N 1
ATOM 700 C CA . ALA A 1 101 ? 0.437 7.404 -9.777 1.00 82.94 101 ALA A CA 1
ATOM 701 C C . ALA A 1 101 ? -0.163 6.111 -9.197 1.00 82.94 101 ALA A C 1
ATOM 703 O O . ALA A 1 101 ? -1.361 6.060 -8.915 1.00 82.94 101 ALA A O 1
ATOM 704 N N . ALA A 1 102 ? 0.643 5.070 -8.963 1.00 85.44 102 ALA A N 1
ATOM 705 C CA . ALA A 1 102 ? 0.197 3.857 -8.277 1.00 85.44 102 ALA A CA 1
ATOM 706 C C . ALA A 1 102 ? -0.146 4.128 -6.807 1.00 85.44 102 ALA A C 1
ATOM 708 O O . ALA A 1 102 ? -1.159 3.620 -6.316 1.00 85.44 102 ALA A O 1
ATOM 709 N N . TRP A 1 103 ? 0.632 4.971 -6.123 1.00 90.12 103 TRP A N 1
ATOM 710 C CA . TRP A 1 103 ? 0.316 5.407 -4.760 1.00 90.12 103 TRP A CA 1
ATOM 711 C C . TRP A 1 103 ? -0.982 6.204 -4.714 1.00 90.12 103 TRP A C 1
ATOM 713 O O . TRP A 1 103 ? -1.831 5.911 -3.880 1.00 90.12 103 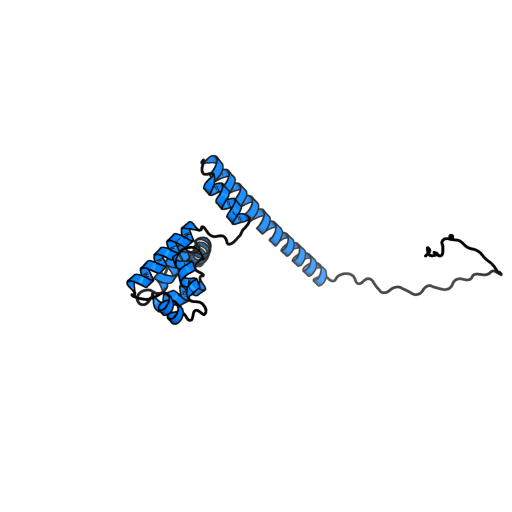TRP A O 1
ATOM 723 N N . ALA A 1 104 ? -1.195 7.129 -5.653 1.00 91.81 104 ALA A N 1
ATOM 724 C CA . ALA A 1 104 ? -2.442 7.882 -5.754 1.00 91.81 104 ALA A CA 1
ATOM 725 C C . ALA A 1 104 ? -3.660 6.970 -5.985 1.00 91.81 104 ALA A C 1
ATOM 727 O O . ALA A 1 104 ? -4.667 7.101 -5.293 1.00 91.81 104 ALA A O 1
ATOM 728 N N . ARG A 1 105 ? -3.564 5.996 -6.902 1.00 93.00 105 ARG A N 1
ATOM 729 C CA . ARG A 1 105 ? -4.642 5.015 -7.146 1.00 93.00 105 ARG A CA 1
ATOM 730 C C . ARG A 1 105 ? -4.927 4.158 -5.912 1.00 93.00 105 ARG A C 1
ATOM 732 O O . ARG A 1 105 ? -6.086 3.937 -5.566 1.00 93.00 105 ARG A O 1
ATOM 739 N N . THR A 1 106 ? -3.877 3.685 -5.247 1.00 94.81 106 THR A N 1
ATOM 740 C CA . THR A 1 106 ? -3.984 2.872 -4.028 1.00 94.81 106 THR A CA 1
ATOM 741 C C . THR A 1 106 ? -4.592 3.677 -2.877 1.00 94.81 106 THR A C 1
ATOM 743 O O . THR A 1 106 ? -5.505 3.196 -2.209 1.00 94.81 106 THR A O 1
ATOM 746 N N . GLY A 1 107 ? -4.136 4.914 -2.681 1.00 95.75 107 GLY A N 1
ATOM 747 C CA . GLY A 1 107 ? -4.650 5.850 -1.686 1.00 95.75 107 GLY A CA 1
ATOM 748 C C . GLY A 1 107 ? -6.124 6.174 -1.893 1.00 95.75 107 GLY A C 1
ATOM 749 O O . GLY A 1 107 ? -6.919 6.041 -0.966 1.00 95.75 107 GLY A O 1
ATOM 750 N N . ALA A 1 108 ? -6.519 6.489 -3.129 1.00 96.69 108 ALA A N 1
ATOM 751 C CA . ALA A 1 108 ? -7.918 6.720 -3.482 1.00 96.69 108 ALA A CA 1
ATOM 752 C C . ALA A 1 108 ? -8.790 5.478 -3.224 1.00 96.69 108 ALA A C 1
ATOM 754 O O . ALA A 1 108 ? -9.905 5.589 -2.713 1.00 96.69 108 ALA A O 1
ATOM 755 N N . ALA A 1 109 ? -8.274 4.280 -3.521 1.00 96.38 109 ALA A N 1
ATOM 756 C CA . ALA A 1 109 ? -8.965 3.034 -3.212 1.00 96.38 109 ALA A CA 1
ATOM 757 C C . ALA A 1 109 ? -9.120 2.805 -1.699 1.00 96.38 109 ALA A C 1
ATOM 759 O O . ALA A 1 109 ? -10.164 2.315 -1.271 1.00 96.38 109 ALA A O 1
ATOM 760 N N . LEU A 1 110 ? -8.112 3.148 -0.891 1.00 96.50 110 LEU A N 1
ATOM 761 C CA . LEU A 1 110 ? -8.191 3.064 0.569 1.00 96.50 110 LEU A CA 1
ATOM 762 C C . LEU A 1 110 ? -9.219 4.053 1.129 1.00 96.50 110 LEU A C 1
ATOM 764 O O . LEU A 1 110 ? -10.060 3.668 1.939 1.00 96.50 110 LEU A O 1
ATOM 768 N N . ARG A 1 111 ? -9.205 5.291 0.630 1.00 97.38 111 ARG A N 1
ATOM 769 C CA . ARG A 1 111 ? -10.181 6.324 0.978 1.00 97.38 111 ARG A CA 1
ATOM 770 C C . ARG A 1 111 ? -11.613 5.868 0.715 1.00 97.38 111 ARG A C 1
ATOM 772 O O . ARG A 1 111 ? -12.460 5.992 1.593 1.00 97.38 111 ARG A O 1
ATOM 779 N N . ALA A 1 112 ? -11.868 5.283 -0.455 1.00 97.06 112 ALA A N 1
ATOM 780 C CA . ALA A 1 112 ? -13.187 4.762 -0.803 1.00 97.06 112 ALA A CA 1
ATOM 781 C C . ALA A 1 112 ? -13.647 3.652 0.160 1.00 97.06 112 ALA A C 1
ATOM 783 O O . ALA A 1 112 ? -14.806 3.635 0.572 1.00 97.06 112 ALA A O 1
ATOM 784 N N . VAL A 1 113 ? -12.743 2.748 0.562 1.00 95.62 113 VAL A N 1
ATOM 785 C CA . VAL A 1 113 ? -13.046 1.706 1.560 1.00 95.62 113 VAL A CA 1
ATOM 786 C C . VAL A 1 113 ? -13.391 2.331 2.912 1.00 95.62 113 VAL A C 1
ATOM 788 O O . VAL A 1 113 ? -14.402 1.964 3.510 1.00 95.62 113 VAL A O 1
ATOM 791 N N . ARG A 1 114 ? -12.592 3.300 3.374 1.00 95.75 114 ARG A N 1
ATOM 792 C CA . ARG A 1 114 ? -12.840 4.017 4.629 1.00 95.75 114 ARG A CA 1
ATOM 793 C C . ARG A 1 114 ? -14.199 4.724 4.615 1.00 95.75 114 ARG A C 1
ATOM 795 O O . ARG A 1 114 ? -14.969 4.579 5.561 1.00 95.75 114 ARG A O 1
ATOM 802 N N . GLU A 1 115 ? -14.490 5.477 3.557 1.00 96.75 115 GLU A N 1
ATOM 803 C CA . GLU A 1 115 ? -15.743 6.227 3.412 1.00 96.75 115 GLU A CA 1
ATOM 804 C C . GLU A 1 115 ? -16.955 5.289 3.329 1.00 96.75 115 GLU A C 1
ATOM 806 O O . GLU A 1 115 ? -17.972 5.550 3.966 1.00 96.75 115 GLU A O 1
ATOM 811 N N . THR A 1 116 ? -16.824 4.146 2.648 1.00 95.69 116 THR A N 1
ATOM 812 C CA . THR A 1 116 ? -17.869 3.104 2.601 1.00 95.69 116 THR A CA 1
ATOM 813 C C . THR A 1 116 ? -18.131 2.489 3.978 1.00 95.69 116 THR A C 1
ATOM 815 O O . THR A 1 116 ? -19.267 2.153 4.303 1.00 95.69 116 THR A O 1
ATOM 818 N N . ALA A 1 117 ? -17.095 2.361 4.808 1.00 94.12 117 ALA A N 1
ATOM 819 C CA . ALA A 1 117 ? -17.223 1.896 6.186 1.00 94.12 117 ALA A CA 1
ATOM 820 C C . ALA A 1 117 ? -17.757 2.974 7.150 1.00 94.12 117 ALA A C 1
ATOM 822 O O . ALA A 1 117 ? -17.979 2.671 8.321 1.00 94.12 117 ALA A O 1
ATOM 823 N N . GLY A 1 118 ? -17.944 4.217 6.688 1.00 96.62 118 GLY A N 1
ATOM 824 C CA . GLY A 1 118 ? -18.395 5.336 7.515 1.00 96.62 118 GLY A CA 1
ATOM 825 C C . GLY A 1 118 ? -17.372 5.796 8.556 1.00 96.62 118 GLY A C 1
ATOM 826 O O . GLY A 1 118 ? -17.763 6.421 9.535 1.00 96.62 118 GLY A O 1
ATOM 827 N N . LEU A 1 119 ? -16.085 5.479 8.367 1.00 95.88 119 LEU A N 1
ATOM 828 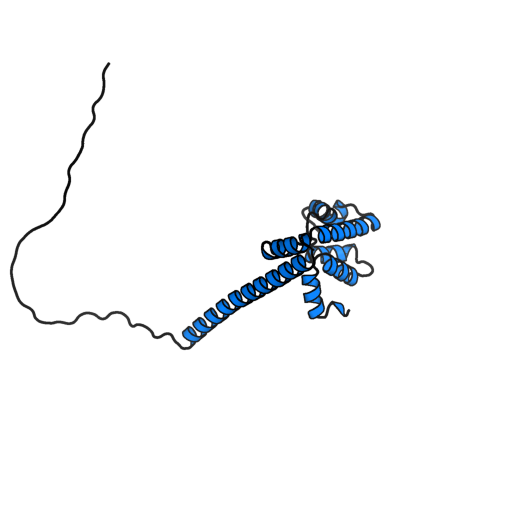C CA . LEU A 1 119 ? -15.027 5.814 9.321 1.00 95.88 119 LEU A CA 1
ATOM 829 C C . LEU A 1 119 ? -14.300 7.108 8.933 1.00 95.88 119 LEU A C 1
ATOM 831 O O . LEU A 1 119 ? -14.026 7.395 7.764 1.00 95.88 119 LEU A O 1
ATOM 835 N N . THR A 1 120 ? -13.922 7.889 9.931 1.00 96.50 120 THR A N 1
ATOM 836 C CA . THR A 1 120 ? -13.007 9.025 9.801 1.00 96.50 120 THR A CA 1
ATOM 837 C C . THR A 1 120 ? -11.551 8.557 9.809 1.00 96.50 120 THR A C 1
ATOM 839 O O . THR A 1 120 ? -11.230 7.447 10.233 1.00 96.50 120 THR A O 1
ATOM 842 N N . ILE A 1 121 ? -10.633 9.414 9.355 1.00 96.25 121 ILE A N 1
ATOM 843 C CA . ILE A 1 121 ? -9.189 9.126 9.387 1.00 96.25 121 ILE A CA 1
ATOM 844 C C . ILE A 1 121 ? -8.712 8.834 10.821 1.00 96.25 121 ILE A C 1
ATOM 846 O O . ILE A 1 121 ? -7.917 7.919 11.032 1.00 96.25 121 ILE A O 1
ATOM 850 N N . ALA A 1 122 ? -9.231 9.572 11.807 1.00 95.56 122 ALA A N 1
ATOM 851 C CA . ALA A 1 122 ? -8.897 9.383 13.215 1.00 95.56 122 ALA A CA 1
ATOM 852 C C . ALA A 1 122 ? -9.375 8.022 13.747 1.00 95.56 122 ALA A C 1
ATOM 854 O O . ALA A 1 122 ? -8.605 7.323 14.401 1.00 95.56 122 ALA A O 1
ATOM 855 N N . GLU A 1 123 ? -10.605 7.616 13.420 1.00 96.31 123 GLU A N 1
ATOM 856 C CA . GLU A 1 123 ? -11.153 6.314 13.828 1.00 96.31 123 GLU A CA 1
ATOM 857 C C . GLU A 1 123 ? -10.391 5.152 13.191 1.00 96.31 123 GLU A C 1
ATOM 859 O O . GLU A 1 123 ? -10.100 4.169 13.869 1.00 96.31 123 GLU A O 1
ATOM 864 N N . VAL A 1 124 ? -10.005 5.270 11.914 1.00 96.50 124 VAL A N 1
ATOM 865 C CA . VAL A 1 124 ? -9.142 4.269 11.269 1.00 96.50 124 VAL A CA 1
ATOM 866 C C . VAL A 1 124 ? -7.790 4.209 11.961 1.00 96.50 124 VAL A C 1
ATOM 868 O O . VAL A 1 124 ? -7.364 3.121 12.334 1.00 96.50 124 VAL A O 1
ATOM 871 N N . GLY A 1 125 ? -7.139 5.359 12.168 1.00 95.94 125 GLY A N 1
ATOM 872 C CA . GLY A 1 125 ? -5.850 5.440 12.854 1.00 95.94 125 GLY A CA 1
ATOM 873 C C . GLY A 1 125 ? -5.891 4.789 14.236 1.00 95.94 125 GLY A C 1
ATOM 874 O O . GLY A 1 125 ? -4.999 4.016 14.571 1.00 95.94 125 GLY A O 1
ATOM 875 N N . GLN A 1 126 ? -6.963 5.014 14.995 1.00 95.88 126 GLN A N 1
ATOM 876 C CA . GLN A 1 126 ? -7.173 4.370 16.288 1.00 95.88 126 GLN A CA 1
ATOM 877 C C . GLN A 1 126 ? -7.402 2.856 16.157 1.00 95.88 126 GLN A C 1
ATOM 879 O O . GLN A 1 126 ? -6.822 2.085 16.918 1.00 95.88 126 GLN A O 1
ATOM 884 N N . ALA A 1 127 ? -8.197 2.413 15.179 1.00 95.19 127 ALA A N 1
ATOM 885 C CA . ALA A 1 127 ? -8.503 0.998 14.965 1.00 95.19 127 ALA A CA 1
ATOM 886 C C . ALA A 1 127 ? -7.276 0.154 14.572 1.00 95.19 127 ALA A C 1
ATOM 888 O O . ALA A 1 127 ? -7.240 -1.039 14.869 1.00 95.19 127 ALA A O 1
ATOM 889 N N . ILE A 1 128 ? -6.273 0.760 13.927 1.00 95.00 128 ILE A N 1
ATOM 890 C CA . ILE A 1 128 ? -5.015 0.093 13.549 1.00 95.00 128 ILE A CA 1
ATOM 891 C C . ILE A 1 128 ? -3.827 0.438 14.466 1.00 95.00 128 ILE A C 1
ATOM 893 O O . ILE A 1 128 ? -2.680 0.161 14.105 1.00 95.00 128 ILE A O 1
ATOM 897 N N . ASP A 1 129 ? -4.078 1.052 15.626 1.00 95.19 129 ASP A N 1
ATOM 898 C CA . ASP A 1 129 ? -3.046 1.477 16.587 1.00 95.19 129 ASP A CA 1
ATOM 899 C C . ASP A 1 129 ? -1.918 2.306 15.934 1.00 95.19 129 ASP A C 1
ATOM 901 O O . ASP A 1 129 ? -0.720 2.005 16.018 1.00 95.19 129 ASP A O 1
ATOM 905 N N . LEU A 1 130 ? -2.310 3.338 15.183 1.00 94.31 130 LEU A N 1
ATOM 906 C CA . LEU A 1 130 ? -1.385 4.240 14.512 1.00 94.31 130 LEU A CA 1
ATOM 907 C C . LEU A 1 130 ? -1.056 5.436 15.405 1.00 94.31 130 LEU A C 1
ATOM 909 O O . LEU A 1 130 ? -1.933 6.217 15.767 1.00 94.31 130 LEU A O 1
ATOM 913 N N . LYS A 1 131 ? 0.236 5.621 15.699 1.00 90.31 131 LYS A N 1
ATOM 914 C CA . LYS A 1 131 ? 0.727 6.745 16.518 1.00 90.31 131 LYS A CA 1
ATOM 915 C C . LYS A 1 131 ? 0.399 8.115 15.924 1.00 90.31 131 LYS A C 1
ATOM 917 O O . LYS A 1 131 ? 0.165 9.057 16.671 1.00 90.31 131 LYS A O 1
ATOM 922 N N . ASP A 1 132 ? 0.425 8.217 14.598 1.00 92.12 132 ASP A N 1
ATOM 923 C CA . ASP A 1 132 ? 0.158 9.450 13.863 1.00 92.12 132 ASP A CA 1
ATOM 924 C C . ASP A 1 132 ? -0.912 9.210 12.781 1.00 92.12 132 ASP A C 1
ATOM 926 O O . ASP A 1 132 ? -0.608 8.648 11.723 1.00 92.12 132 ASP A O 1
ATOM 930 N N . PRO A 1 133 ? -2.166 9.637 13.020 1.00 90.25 133 PRO A N 1
ATOM 931 C CA . PRO A 1 133 ? -3.256 9.503 12.056 1.00 90.25 133 PRO A CA 1
ATOM 932 C C . PRO A 1 133 ? -3.034 10.256 10.736 1.00 90.25 133 PRO A C 1
ATOM 934 O O . PRO A 1 133 ? -3.634 9.887 9.726 1.00 90.25 133 PRO A O 1
ATOM 937 N N . THR A 1 134 ? -2.164 11.274 10.696 1.00 92.75 134 THR A N 1
ATOM 938 C CA . THR A 1 134 ? -1.905 12.054 9.468 1.00 92.75 134 THR A CA 1
ATOM 939 C C . THR A 1 134 ? -1.223 11.224 8.377 1.00 92.75 134 THR A C 1
ATOM 941 O O . THR A 1 134 ? -1.325 11.536 7.189 1.00 92.75 134 THR A O 1
ATOM 944 N N . LEU A 1 135 ? -0.602 10.098 8.744 1.00 94.12 135 LEU A N 1
ATOM 945 C CA . LEU A 1 135 ? -0.046 9.144 7.787 1.00 94.12 135 LEU A CA 1
ATOM 946 C C . LEU A 1 135 ? -1.129 8.538 6.887 1.00 94.12 135 LEU A C 1
ATOM 948 O O . LEU A 1 135 ? -0.888 8.357 5.695 1.00 94.12 135 LEU A O 1
ATOM 952 N N . ILE A 1 136 ? -2.329 8.274 7.416 1.00 95.94 136 ILE A N 1
ATOM 953 C CA . ILE A 1 136 ? -3.457 7.786 6.608 1.00 95.94 136 ILE A CA 1
ATOM 954 C C . ILE A 1 136 ? -3.876 8.850 5.597 1.00 95.94 136 ILE A C 1
ATOM 956 O O . ILE A 1 136 ? -4.076 8.531 4.430 1.00 95.94 136 ILE A O 1
ATOM 960 N N . GLU A 1 137 ? -3.929 10.121 5.999 1.00 95.12 137 GLU A N 1
ATOM 961 C CA . GLU A 1 137 ? -4.221 11.223 5.080 1.00 95.12 137 GLU A CA 1
ATOM 962 C C . GLU A 1 137 ? -3.169 11.325 3.963 1.00 95.12 137 GLU A C 1
ATOM 964 O O . GLU A 1 137 ? -3.500 11.508 2.788 1.00 95.12 137 GLU A O 1
ATOM 969 N N . ALA A 1 138 ? -1.888 11.196 4.304 1.00 95.44 138 ALA A N 1
ATOM 970 C CA . ALA A 1 138 ? -0.813 11.227 3.323 1.00 95.44 138 ALA A CA 1
ATOM 971 C C . ALA A 1 138 ? -0.881 10.035 2.349 1.00 95.44 138 ALA A C 1
ATOM 973 O O . ALA A 1 138 ? -0.649 10.221 1.154 1.00 95.44 138 ALA A O 1
ATOM 974 N N . ILE A 1 139 ? -1.254 8.845 2.827 1.00 95.25 139 ILE A N 1
ATOM 975 C CA . ILE A 1 139 ? -1.476 7.660 1.989 1.00 95.25 139 ILE A CA 1
ATOM 976 C C . ILE A 1 139 ? -2.700 7.851 1.087 1.00 95.25 139 ILE A C 1
ATOM 978 O O . ILE A 1 139 ? -2.595 7.634 -0.117 1.00 95.25 139 ILE A O 1
ATOM 982 N N . GLU A 1 140 ? -3.841 8.295 1.625 1.00 96.31 140 GLU A N 1
ATOM 983 C CA . GLU A 1 140 ? -5.077 8.516 0.856 1.00 96.31 140 GLU A CA 1
ATOM 984 C C . GLU A 1 140 ? -4.888 9.543 -0.268 1.00 96.31 140 GLU A C 1
ATOM 986 O O . GLU A 1 140 ? -5.488 9.414 -1.334 1.00 96.31 140 GLU A O 1
ATOM 991 N N . ASN A 1 141 ? -4.004 10.523 -0.060 1.00 95.06 141 ASN A N 1
ATOM 992 C CA . ASN A 1 141 ? -3.631 11.526 -1.058 1.00 95.06 141 ASN A CA 1
ATOM 993 C C . ASN A 1 141 ? -2.470 11.093 -1.979 1.00 95.06 141 ASN A C 1
ATOM 995 O O . ASN A 1 141 ? -1.988 11.904 -2.769 1.00 95.06 141 ASN A O 1
ATOM 999 N N . GLY A 1 142 ? -1.977 9.854 -1.867 1.00 92.00 142 GLY A N 1
ATOM 1000 C CA . GLY A 1 142 ? -0.887 9.323 -2.694 1.00 92.00 142 GLY A CA 1
ATOM 1001 C C . GLY A 1 142 ? 0.492 9.927 -2.419 1.00 92.00 142 GLY A C 1
ATOM 1002 O O . GLY A 1 142 ? 1.405 9.758 -3.225 1.00 92.00 142 GLY A O 1
ATOM 1003 N N . ARG A 1 143 ? 0.660 10.641 -1.300 1.00 90.50 143 ARG A N 1
ATOM 1004 C CA . ARG A 1 143 ? 1.937 11.252 -0.888 1.00 90.50 143 ARG A CA 1
ATOM 1005 C C . ARG A 1 143 ? 2.865 10.250 -0.209 1.00 90.50 143 ARG A C 1
ATOM 1007 O O . ARG A 1 143 ? 4.072 10.467 -0.182 1.00 90.50 143 ARG A O 1
ATOM 1014 N N . LEU A 1 144 ? 2.304 9.174 0.341 1.00 90.94 144 LEU A N 1
ATOM 1015 C CA . LEU A 1 144 ? 3.041 8.069 0.942 1.00 90.94 144 LEU A CA 1
ATOM 1016 C C . LEU A 1 144 ? 2.612 6.738 0.335 1.00 90.94 144 LEU A C 1
ATOM 1018 O O . LEU A 1 144 ? 1.435 6.509 0.054 1.00 90.94 144 LEU A O 1
ATOM 1022 N N . ALA A 1 145 ? 3.584 5.842 0.187 1.00 89.62 145 ALA A N 1
ATOM 1023 C CA . ALA A 1 145 ? 3.324 4.451 -0.139 1.00 89.62 145 ALA A CA 1
ATOM 1024 C C . ALA A 1 145 ? 2.603 3.753 1.020 1.00 89.62 145 ALA A C 1
ATOM 1026 O O . ALA A 1 145 ? 2.945 3.947 2.189 1.00 89.62 145 ALA A O 1
ATOM 1027 N N . LEU A 1 146 ? 1.664 2.870 0.690 1.00 92.94 146 LEU A N 1
ATOM 1028 C CA . LEU A 1 146 ? 1.050 1.985 1.668 1.00 92.94 146 LEU A CA 1
ATOM 1029 C C . LEU A 1 146 ? 1.989 0.797 1.946 1.00 92.94 146 LEU A C 1
ATOM 1031 O O . LEU A 1 146 ? 2.303 0.015 1.046 1.00 92.94 146 LEU A O 1
ATOM 1035 N N . SER A 1 147 ? 2.470 0.676 3.186 1.00 91.88 147 SER A N 1
ATOM 1036 C CA . SER A 1 147 ? 3.379 -0.404 3.588 1.00 91.88 147 SER A CA 1
ATOM 1037 C C . SER A 1 147 ? 2.637 -1.732 3.757 1.00 91.88 147 SER A C 1
ATOM 1039 O O . SER A 1 147 ? 1.457 -1.758 4.097 1.00 91.88 147 SER A O 1
ATOM 1041 N N . PHE A 1 148 ? 3.338 -2.855 3.570 1.00 92.44 148 PHE A N 1
ATOM 1042 C CA . PHE A 1 148 ? 2.737 -4.184 3.740 1.00 92.44 148 PHE A CA 1
ATOM 1043 C C . PHE A 1 148 ? 2.184 -4.404 5.155 1.00 92.44 148 PHE A C 1
ATOM 1045 O O . PHE A 1 148 ? 1.104 -4.954 5.324 1.00 92.44 148 PHE A O 1
ATOM 1052 N N . GLU A 1 149 ? 2.886 -3.913 6.172 1.00 94.25 149 GLU A N 1
ATOM 1053 C CA . GLU A 1 149 ? 2.450 -4.002 7.564 1.00 94.25 149 GLU A CA 1
ATOM 1054 C C . GLU A 1 149 ? 1.139 -3.233 7.806 1.00 94.25 149 GLU A C 1
ATOM 1056 O O . GLU A 1 149 ? 0.201 -3.789 8.378 1.00 94.25 149 GLU A O 1
ATOM 1061 N N . LEU A 1 150 ? 1.011 -2.021 7.249 1.00 95.50 150 LEU A N 1
ATOM 1062 C CA . LEU A 1 150 ? -0.243 -1.268 7.286 1.00 95.50 150 LEU A CA 1
ATOM 1063 C C . LEU A 1 150 ? -1.368 -2.000 6.552 1.00 95.50 150 LEU A C 1
ATOM 1065 O O . LEU A 1 150 ? -2.492 -2.005 7.042 1.00 95.50 150 LEU A O 1
ATOM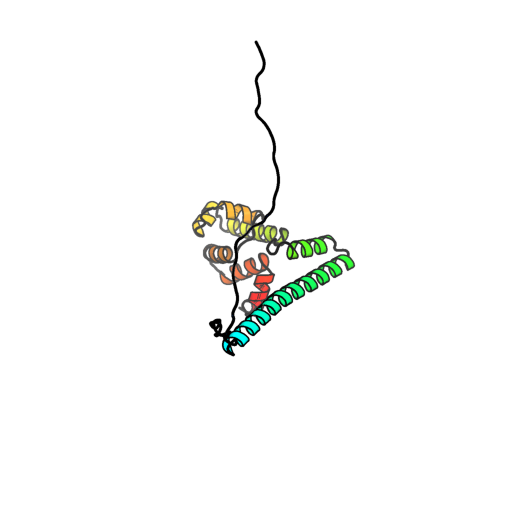 1069 N N . ILE A 1 151 ? -1.087 -2.653 5.418 1.00 95.56 151 ILE A N 1
ATOM 1070 C CA . ILE A 1 151 ? -2.082 -3.473 4.705 1.00 95.56 151 ILE A CA 1
ATOM 1071 C C . ILE A 1 151 ? -2.628 -4.571 5.624 1.00 95.56 151 ILE A C 1
ATOM 1073 O O . ILE A 1 151 ? -3.841 -4.768 5.666 1.00 95.56 151 ILE A O 1
ATOM 1077 N N . LEU A 1 152 ? -1.767 -5.251 6.386 1.00 95.38 152 LEU A N 1
ATOM 1078 C CA . LEU A 1 152 ? -2.191 -6.293 7.325 1.00 95.38 152 LEU A CA 1
ATOM 1079 C C . LEU A 1 152 ? -3.070 -5.732 8.448 1.00 95.38 152 LEU A C 1
ATOM 1081 O O . LEU A 1 152 ? -4.106 -6.316 8.764 1.00 95.38 152 LEU A O 1
ATOM 1085 N N . ARG A 1 153 ? -2.709 -4.578 9.023 1.00 95.88 153 ARG A N 1
ATOM 1086 C CA . ARG A 1 153 ? -3.544 -3.942 10.055 1.00 95.88 153 ARG A CA 1
ATOM 1087 C C . ARG A 1 153 ? -4.890 -3.483 9.506 1.00 95.88 153 ARG A C 1
ATOM 1089 O O . ARG A 1 153 ? -5.925 -3.706 10.126 1.00 95.88 153 ARG A O 1
ATOM 1096 N N . LEU A 1 154 ? -4.891 -2.876 8.323 1.00 96.12 154 LEU A N 1
ATOM 1097 C CA . LEU A 1 154 ? -6.109 -2.435 7.646 1.00 96.12 154 LEU A CA 1
ATOM 1098 C C . LEU A 1 154 ? -7.009 -3.623 7.288 1.00 96.12 154 LEU A C 1
ATOM 1100 O O . LEU A 1 154 ? -8.227 -3.508 7.401 1.00 96.12 154 LEU A O 1
ATOM 1104 N N . ALA A 1 155 ? -6.438 -4.776 6.932 1.00 96.25 155 ALA A N 1
ATOM 1105 C CA . ALA A 1 155 ? -7.197 -6.002 6.696 1.00 96.25 155 ALA A CA 1
ATOM 1106 C C . ALA A 1 155 ? -7.939 -6.480 7.954 1.00 96.25 155 ALA A C 1
ATOM 1108 O O . ALA A 1 155 ? -9.060 -6.969 7.841 1.00 96.25 155 ALA A O 1
ATOM 1109 N N . ALA A 1 156 ? -7.376 -6.284 9.151 1.00 94.38 156 ALA A N 1
ATOM 1110 C CA . ALA A 1 156 ? -8.061 -6.611 10.404 1.00 94.38 156 ALA A CA 1
ATOM 1111 C C . ALA A 1 156 ? -9.303 -5.729 10.656 1.00 94.38 156 ALA A C 1
ATOM 1113 O O . ALA A 1 156 ? -10.253 -6.169 11.300 1.00 94.38 156 ALA A O 1
ATOM 1114 N N . VAL A 1 157 ? -9.320 -4.502 10.123 1.00 94.00 157 VAL A N 1
ATOM 1115 C CA . VAL A 1 157 ? -10.433 -3.550 10.285 1.00 94.00 157 VAL A CA 1
ATOM 1116 C C . VAL A 1 157 ? -11.461 -3.687 9.159 1.00 94.00 157 VAL A C 1
ATOM 1118 O O . VAL A 1 157 ? -12.661 -3.808 9.416 1.00 94.00 157 VAL A O 1
ATOM 1121 N N . PHE A 1 158 ? -10.995 -3.683 7.910 1.00 94.06 158 PHE A N 1
ATOM 1122 C CA . PHE A 1 158 ? -11.830 -3.616 6.708 1.00 94.06 158 PHE A CA 1
ATOM 1123 C C . PHE A 1 158 ? -12.085 -4.972 6.050 1.00 94.06 158 PHE A C 1
ATOM 1125 O O . PHE A 1 158 ? -13.053 -5.125 5.310 1.00 94.06 158 PHE A O 1
ATOM 1132 N N . GLY A 1 159 ? -11.256 -5.976 6.325 1.00 85.88 159 GLY A N 1
ATOM 1133 C CA . GLY A 1 159 ? -11.323 -7.292 5.698 1.00 85.88 159 GLY A CA 1
ATOM 1134 C C . GLY A 1 159 ? -12.397 -8.221 6.261 1.00 85.88 159 GLY A C 1
ATOM 1135 O O . GLY A 1 159 ? -12.315 -9.411 6.015 1.00 85.88 159 GLY A O 1
ATOM 1136 N N . ARG A 1 160 ? -13.397 -7.736 7.013 1.00 81.19 160 ARG A N 1
ATOM 1137 C CA . ARG A 1 160 ? -14.342 -8.566 7.801 1.00 81.19 160 ARG A CA 1
ATOM 1138 C C . ARG A 1 160 ? -14.931 -9.781 7.066 1.00 81.19 160 ARG A C 1
ATOM 1140 O O . ARG A 1 160 ? -15.119 -10.813 7.697 1.00 81.19 160 ARG A O 1
ATOM 1147 N N . ASN A 1 161 ? -15.201 -9.667 5.764 1.00 80.25 161 ASN A N 1
ATOM 1148 C CA . ASN A 1 161 ? 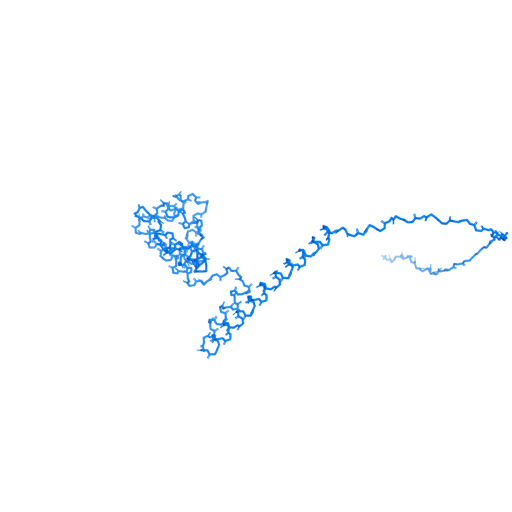-15.726 -10.767 4.944 1.00 80.25 161 ASN A CA 1
ATOM 1149 C C . ASN A 1 161 ? -14.657 -11.466 4.085 1.00 80.25 161 ASN A C 1
ATOM 1151 O O . ASN A 1 161 ? -14.895 -12.573 3.616 1.00 80.25 161 ASN A O 1
ATOM 1155 N N . ASP A 1 162 ? -13.511 -10.820 3.857 1.00 91.38 162 ASP A N 1
ATOM 1156 C CA . ASP A 1 162 ? -12.410 -11.336 3.039 1.00 91.38 162 ASP A CA 1
ATOM 1157 C C . ASP A 1 162 ? -11.087 -10.596 3.355 1.00 91.38 162 ASP A C 1
ATOM 1159 O O . ASP A 1 162 ? -10.692 -9.652 2.656 1.00 91.38 162 ASP A O 1
ATOM 1163 N N . PRO A 1 163 ? -10.385 -10.972 4.440 1.00 92.75 163 PRO A N 1
ATOM 1164 C CA . PRO A 1 163 ? -9.148 -10.302 4.830 1.00 92.75 163 PRO A CA 1
ATOM 1165 C C . PRO A 1 163 ? -7.988 -10.686 3.908 1.00 92.75 163 PRO A C 1
ATOM 1167 O O . PRO A 1 163 ? -7.095 -9.874 3.671 1.00 92.75 163 PRO A O 1
ATOM 1170 N N . VAL A 1 164 ? -8.012 -11.895 3.341 1.00 93.19 164 VAL A N 1
ATOM 1171 C CA . VAL A 1 164 ? -6.976 -12.382 2.423 1.00 93.19 164 VAL A CA 1
ATOM 1172 C C . VAL A 1 164 ? -7.054 -11.628 1.099 1.00 93.19 164 VAL A C 1
ATOM 1174 O O . VAL A 1 164 ? -6.047 -11.068 0.661 1.00 93.19 164 VAL A O 1
ATOM 1177 N N . GLY A 1 165 ? -8.245 -11.510 0.507 1.00 92.81 165 GLY A N 1
ATOM 1178 C CA . GLY A 1 165 ? -8.444 -10.738 -0.715 1.00 92.81 165 GLY A CA 1
ATOM 1179 C C . GLY A 1 165 ? -8.136 -9.255 -0.529 1.00 92.81 165 GLY A C 1
ATOM 1180 O O . GLY A 1 165 ? -7.553 -8.640 -1.428 1.00 92.81 165 GLY A O 1
ATOM 1181 N N . PHE A 1 166 ? -8.406 -8.683 0.653 1.00 94.69 166 PHE A N 1
ATOM 1182 C CA . PHE A 1 166 ? -7.967 -7.323 0.983 1.00 94.69 166 PHE A CA 1
ATOM 1183 C C . PHE A 1 166 ? -6.440 -7.188 0.886 1.00 94.69 166 PHE A C 1
ATOM 1185 O O . PHE A 1 166 ? -5.942 -6.308 0.175 1.00 94.69 166 PHE A O 1
ATOM 1192 N N . VAL A 1 167 ? -5.694 -8.080 1.552 1.00 94.62 167 VAL A N 1
ATOM 1193 C CA . VAL A 1 167 ? -4.224 -8.068 1.536 1.00 94.62 167 VAL A CA 1
ATOM 1194 C C . VAL A 1 167 ? -3.692 -8.282 0.124 1.00 94.62 167 VAL A C 1
ATOM 1196 O O . VAL A 1 167 ? -2.829 -7.521 -0.315 1.00 94.62 167 VAL A O 1
ATOM 1199 N N . MET A 1 168 ? -4.218 -9.257 -0.620 1.00 93.12 168 MET A N 1
ATOM 1200 C CA . MET A 1 168 ? -3.793 -9.538 -1.995 1.00 93.12 168 MET A CA 1
ATOM 1201 C C . MET A 1 168 ? -4.010 -8.325 -2.904 1.00 93.12 168 MET A C 1
ATOM 1203 O O . MET A 1 168 ? -3.079 -7.881 -3.583 1.00 93.12 168 MET A O 1
ATOM 1207 N N . ARG A 1 169 ? -5.214 -7.738 -2.875 1.00 92.62 169 ARG A N 1
ATOM 1208 C CA . ARG A 1 169 ? -5.580 -6.574 -3.692 1.00 92.62 169 ARG A CA 1
ATOM 1209 C C . ARG A 1 169 ? -4.665 -5.386 -3.419 1.00 92.62 169 ARG A C 1
ATOM 1211 O O . ARG A 1 169 ? -4.124 -4.805 -4.360 1.00 92.62 169 ARG A O 1
ATOM 1218 N N . PHE A 1 170 ? -4.491 -5.017 -2.150 1.00 93.75 170 PHE A N 1
ATOM 1219 C CA . PHE A 1 170 ? -3.686 -3.850 -1.797 1.00 93.75 170 PHE A CA 1
ATOM 1220 C C . PHE A 1 170 ? -2.186 -4.105 -1.943 1.00 93.75 170 PHE A C 1
ATOM 1222 O O . PHE A 1 170 ? -1.466 -3.181 -2.311 1.00 93.75 170 PHE A O 1
ATOM 1229 N N . THR A 1 171 ? -1.701 -5.335 -1.756 1.00 92.06 171 THR A N 1
ATOM 1230 C CA . THR A 1 171 ? -0.285 -5.664 -2.002 1.00 92.06 171 THR A CA 1
ATOM 1231 C C . THR A 1 171 ? 0.043 -5.545 -3.484 1.00 92.06 171 THR A C 1
ATOM 1233 O O . THR A 1 171 ? 1.007 -4.870 -3.843 1.00 92.06 171 THR A O 1
ATOM 1236 N N . ARG A 1 172 ? -0.809 -6.105 -4.354 1.00 90.38 172 ARG A N 1
ATOM 1237 C CA . ARG A 1 172 ? -0.668 -6.000 -5.813 1.00 90.38 172 ARG A CA 1
ATOM 1238 C C . ARG A 1 172 ? -0.686 -4.549 -6.298 1.00 90.38 172 ARG A C 1
ATOM 1240 O O . ARG A 1 172 ? 0.104 -4.197 -7.166 1.00 90.38 172 ARG A O 1
ATOM 1247 N N . ALA A 1 173 ? -1.574 -3.720 -5.746 1.00 88.50 173 ALA A N 1
ATOM 1248 C CA . ALA A 1 173 ? -1.698 -2.314 -6.132 1.00 88.50 173 ALA A CA 1
ATOM 1249 C C . ALA A 1 173 ? -0.539 -1.441 -5.618 1.00 88.50 173 ALA A C 1
ATOM 1251 O O . ALA A 1 173 ? -0.054 -0.576 -6.346 1.00 88.50 173 ALA A O 1
ATOM 1252 N N . SER A 1 174 ? -0.084 -1.680 -4.384 1.00 85.25 174 SER A N 1
ATOM 1253 C CA . SER A 1 174 ? 0.927 -0.839 -3.726 1.00 85.25 174 SER A CA 1
ATOM 1254 C C . SER A 1 174 ? 2.351 -1.188 -4.153 1.00 85.25 174 SER A C 1
ATOM 1256 O O . SER A 1 174 ? 3.200 -0.303 -4.260 1.00 85.25 174 SER A O 1
ATOM 1258 N N . ASN A 1 175 ? 2.633 -2.479 -4.359 1.00 85.44 175 ASN A N 1
ATOM 1259 C CA . ASN A 1 175 ? 3.969 -2.971 -4.674 1.00 85.44 175 ASN A CA 1
ATOM 1260 C C . ASN A 1 175 ? 3.908 -4.200 -5.607 1.00 85.44 175 ASN A C 1
ATOM 1262 O O . ASN A 1 175 ? 3.894 -5.342 -5.135 1.00 85.44 175 ASN A O 1
ATOM 1266 N N . PRO A 1 176 ? 3.896 -3.988 -6.937 1.00 84.81 176 PRO A N 1
ATOM 1267 C CA . PRO A 1 176 ? 3.785 -5.079 -7.903 1.00 84.81 176 PRO A CA 1
ATOM 1268 C C . PRO A 1 176 ? 4.988 -6.030 -7.875 1.00 84.81 176 PRO A C 1
ATOM 1270 O O . PRO A 1 176 ? 4.809 -7.230 -8.063 1.00 84.81 176 PRO A O 1
ATOM 1273 N N . ASP A 1 177 ? 6.195 -5.541 -7.579 1.00 84.25 177 ASP A N 1
ATOM 1274 C CA . ASP A 1 177 ? 7.395 -6.388 -7.498 1.00 84.25 177 ASP A CA 1
ATOM 1275 C C . ASP A 1 177 ? 7.334 -7.331 -6.284 1.00 84.25 177 ASP A C 1
ATOM 1277 O O . ASP A 1 177 ? 7.678 -8.515 -6.373 1.00 84.25 177 ASP A O 1
ATOM 1281 N N . LEU A 1 178 ? 6.844 -6.827 -5.144 1.00 85.00 178 LEU A N 1
ATOM 1282 C CA . LEU A 1 178 ? 6.574 -7.660 -3.971 1.00 85.00 178 LEU A CA 1
ATOM 1283 C C . LEU A 1 178 ? 5.506 -8.708 -4.290 1.00 85.00 178 LEU A C 1
ATOM 1285 O O . LEU A 1 178 ? 5.686 -9.876 -3.957 1.00 85.00 178 LEU A O 1
ATOM 1289 N N . TRP A 1 179 ? 4.428 -8.317 -4.975 1.00 88.62 179 TRP A N 1
ATOM 1290 C CA . TRP A 1 179 ? 3.390 -9.252 -5.407 1.00 88.62 179 TRP A CA 1
ATOM 1291 C C . TRP A 1 179 ? 3.943 -10.364 -6.309 1.00 88.62 179 TRP A C 1
ATOM 1293 O O . TRP A 1 179 ? 3.648 -11.526 -6.060 1.00 88.62 179 TRP A O 1
ATOM 1303 N N . GLN A 1 180 ? 4.806 -10.044 -7.278 1.00 87.94 180 GLN A N 1
ATOM 1304 C CA . GLN A 1 180 ? 5.468 -11.049 -8.125 1.00 87.94 180 GLN A CA 1
ATOM 1305 C C . GLN A 1 180 ? 6.307 -12.041 -7.310 1.00 87.94 180 GLN A C 1
ATOM 1307 O O . GLN A 1 180 ? 6.285 -13.246 -7.557 1.00 87.94 180 GLN A O 1
ATOM 1312 N N . THR A 1 181 ? 7.006 -11.549 -6.286 1.00 88.31 181 THR A N 1
ATOM 1313 C CA . THR A 1 181 ? 7.765 -12.411 -5.369 1.00 88.31 181 THR A CA 1
ATOM 1314 C C . THR A 1 181 ? 6.830 -13.338 -4.584 1.00 88.31 181 THR A C 1
ATOM 1316 O O . THR A 1 181 ? 7.100 -14.530 -4.457 1.00 88.31 181 THR A O 1
ATOM 1319 N N . LEU A 1 182 ? 5.699 -12.822 -4.096 1.00 87.25 182 LEU A N 1
ATOM 1320 C CA . LEU A 1 182 ? 4.686 -13.614 -3.392 1.00 87.25 182 LEU A CA 1
ATOM 1321 C C . LEU A 1 182 ? 3.985 -14.625 -4.318 1.00 87.25 182 LEU A C 1
ATOM 1323 O O . LEU A 1 182 ? 3.703 -15.748 -3.898 1.00 87.25 182 LEU A O 1
ATOM 1327 N N . GLU A 1 183 ? 3.743 -14.278 -5.583 1.00 88.81 183 GLU A N 1
ATOM 1328 C CA . GLU A 1 183 ? 3.211 -15.200 -6.594 1.00 88.81 183 GLU A CA 1
ATOM 1329 C C . GLU A 1 183 ? 4.171 -16.353 -6.877 1.00 88.81 183 GLU A C 1
ATOM 1331 O O . GLU A 1 183 ? 3.733 -17.504 -6.922 1.00 88.81 183 GLU A O 1
ATOM 1336 N N . ALA A 1 184 ? 5.473 -16.077 -6.982 1.00 89.44 184 ALA A N 1
ATOM 1337 C CA . ALA A 1 184 ? 6.490 -17.116 -7.131 1.00 89.44 184 ALA A CA 1
ATOM 1338 C C . ALA A 1 184 ? 6.494 -18.098 -5.944 1.00 89.44 184 ALA A C 1
ATOM 1340 O O . ALA A 1 184 ? 6.719 -19.295 -6.126 1.00 89.44 184 ALA A O 1
ATOM 1341 N N . LEU A 1 185 ? 6.169 -17.612 -4.742 1.00 87.69 185 LEU A N 1
ATOM 1342 C CA . LEU A 1 185 ? 5.996 -18.426 -3.534 1.00 87.69 185 LEU A CA 1
ATOM 1343 C C . LEU A 1 185 ? 4.629 -19.134 -3.457 1.00 87.69 185 LEU A C 1
ATOM 1345 O O . LEU A 1 185 ? 4.417 -19.967 -2.580 1.00 87.69 185 LEU A O 1
ATOM 1349 N N . GLY A 1 186 ? 3.709 -18.854 -4.385 1.00 83.69 186 GLY A N 1
ATOM 1350 C CA . GLY A 1 186 ? 2.411 -19.519 -4.502 1.00 83.69 186 GLY A CA 1
ATOM 1351 C C . GLY A 1 186 ? 1.230 -18.808 -3.842 1.00 83.69 186 GLY A C 1
ATOM 1352 O O . GLY A 1 186 ? 0.134 -19.359 -3.870 1.00 83.69 186 GLY A O 1
ATOM 1353 N N . VAL A 1 187 ? 1.407 -17.594 -3.311 1.00 82.94 187 VAL A N 1
ATOM 1354 C CA . VAL A 1 187 ? 0.333 -16.821 -2.650 1.00 82.94 187 VAL A CA 1
ATOM 1355 C C . VAL A 1 187 ? -0.812 -16.481 -3.611 1.00 82.94 187 VAL A C 1
ATOM 1357 O O . VAL A 1 187 ? -1.963 -16.412 -3.202 1.00 82.94 187 VAL A O 1
ATOM 1360 N N . GLY A 1 188 ? -0.524 -16.318 -4.904 1.00 72.25 188 GLY A N 1
ATOM 1361 C CA . GLY A 1 188 ? -1.536 -16.020 -5.925 1.00 72.25 188 GLY A CA 1
ATOM 1362 C C . GLY A 1 188 ? -2.448 -17.191 -6.318 1.00 72.25 188 GLY A C 1
ATOM 1363 O O . GLY A 1 188 ? -3.294 -17.003 -7.185 1.00 72.25 188 GLY A O 1
ATOM 1364 N N . ARG A 1 189 ? -2.261 -18.389 -5.743 1.00 75.06 189 ARG A N 1
ATOM 1365 C CA . ARG A 1 189 ? -3.042 -19.605 -6.056 1.00 75.06 189 ARG A CA 1
ATOM 1366 C C . ARG A 1 189 ? -4.113 -19.949 -5.007 1.00 75.06 189 ARG A C 1
ATOM 1368 O O . ARG A 1 189 ? -4.697 -21.027 -5.103 1.00 75.06 189 ARG A O 1
ATOM 1375 N N . LEU A 1 190 ? -4.295 -19.088 -4.004 1.00 62.66 190 LEU A N 1
ATOM 1376 C CA . LEU A 1 190 ? -5.277 -19.235 -2.924 1.00 62.66 190 LEU A CA 1
ATOM 1377 C C . LEU A 1 190 ? -6.669 -18.754 -3.342 1.00 62.66 190 LEU A C 1
ATOM 1379 O O . LEU A 1 190 ? -6.739 -17.810 -4.162 1.00 62.66 190 LEU A O 1
#

Sequence (190 aa):
MSTPPASSGRRKAAAGSGRSNSRKTVPDEVAPAAPPVSEPGIVDQVRAMAGRLLDLSSATVVAGRALQTAGKVGRALQEGHPIDAASEVVRAVLPGVGDTAAWARTGAALRAVRETAGLTIAEVGQAIDLKDPTLIEAIENGRLALSFELILRLAAVFGRNDPVGFVMRFTRASNPDLWQTLEALGVGRL

Secondary structure (DSSP, 8-state):
------------------------------PPPPPP-PPPPHHHHHHHHHHHHHHHHHHHHHHHHHHHHHHHHHHHHHTT-HHHHHHHHHHHHSTT---HHHHHHHHHHHHHHHHHTT--HHHHHHHTT-S-THHHHHHHTTSSPPPHHHHHHHHHHH-TT-HHHHHHHHHHHH-HHHHHHHHHTTGGG-